Protein AF-A0A954GBC1-F1 (afdb_monomer)

pLDDT: mean 80.34, std 13.41, range [37.34, 96.56]

Foldseek 3Di:
DQVVLVVQLPDPDDPCVVVSVPPPQVVVCVVPVVVRVVPRVVSVVVVVVSVVCVVVVNDCCNVPPDPPPDPLNVLQVVLVVCVVVVVLVVSLVSLVVSLVVLVVVCPPPPCPPSVVSNVVSVVVNVCSLPVVVCVVVVLVVLVVLLVVLVVCVVVVVPVVSLVSLVVLCVVQVPPPDPSSVVSNVVSVVVNVPRDD

Solvent-accessible surface area (backbone atoms only — not comparable to full-atom values): 10921 Å² total; per-residue (Å²): 90,63,69,60,22,50,56,50,67,70,47,79,92,53,78,60,46,55,54,21,40,70,73,20,43,49,57,42,40,75,72,40,42,90,78,34,42,86,71,42,48,66,54,51,51,53,44,49,53,49,48,54,33,47,77,69,68,70,40,69,66,73,79,63,71,63,74,87,62,52,71,67,59,51,46,53,53,50,21,50,52,27,45,78,70,67,39,52,67,60,17,45,54,44,30,51,55,49,38,53,57,47,57,77,61,53,88,58,90,78,51,72,70,54,54,55,52,34,54,49,34,51,50,54,42,50,49,67,72,62,33,65,66,63,49,49,56,52,48,50,53,52,52,52,51,52,52,51,26,54,49,28,48,76,71,68,36,52,74,59,19,45,51,47,35,52,51,49,33,72,77,30,67,87,44,85,49,69,69,43,44,52,50,36,53,49,35,53,56,51,57,72,66,53,82,134

Radius of gyration: 28.11 Å; Cα contacts (8 Å, |Δi|>4): 138; chains: 1; bounding box: 60×36×81 Å

Mean predicted aligned error: 17.42 Å

Structure (mmCIF, N/CA/C/O backbone):
data_AF-A0A954GBC1-F1
#
_entry.id   AF-A0A954GBC1-F1
#
loop_
_atom_site.group_PDB
_atom_site.id
_atom_site.type_symbol
_atom_site.label_atom_id
_atom_site.label_alt_id
_atom_site.label_comp_id
_atom_site.label_asym_id
_atom_site.label_entity_id
_atom_site.label_seq_id
_atom_site.pdbx_PDB_ins_code
_atom_site.Cartn_x
_atom_site.Cartn_y
_atom_site.Cartn_z
_atom_site.occupancy
_atom_site.B_iso_or_equiv
_atom_site.auth_seq_id
_atom_site.auth_comp_id
_atom_site.auth_asym_id
_atom_site.auth_atom_id
_atom_site.pdbx_PDB_model_num
ATOM 1 N N . MET A 1 1 ? 18.016 -9.381 -43.645 1.00 76.31 1 MET A N 1
ATOM 2 C CA . MET A 1 1 ? 16.919 -9.293 -42.659 1.00 76.31 1 MET A CA 1
ATOM 3 C C . MET A 1 1 ? 16.990 -10.415 -41.631 1.00 76.31 1 MET A C 1
ATOM 5 O O . MET A 1 1 ? 17.192 -10.090 -40.469 1.00 76.31 1 MET A O 1
ATOM 9 N N . PHE A 1 2 ? 16.943 -11.699 -42.017 1.00 84.94 2 PHE A N 1
ATOM 10 C CA . PHE A 1 2 ? 16.966 -12.811 -41.045 1.00 84.94 2 PHE A CA 1
ATOM 11 C C . PHE A 1 2 ? 18.196 -12.789 -40.130 1.00 84.94 2 PHE A C 1
ATOM 13 O O . PHE A 1 2 ? 18.065 -12.771 -38.910 1.00 84.94 2 PHE A O 1
ATOM 20 N N . GLU A 1 3 ? 19.392 -12.665 -40.713 1.00 87.38 3 GLU A N 1
ATOM 21 C CA . GLU A 1 3 ? 20.644 -12.631 -39.946 1.00 87.38 3 GLU A CA 1
ATOM 22 C C . GLU A 1 3 ? 20.715 -11.441 -38.975 1.00 87.38 3 GLU A C 1
ATOM 24 O O . GLU A 1 3 ? 21.270 -11.561 -37.890 1.00 87.38 3 GLU A O 1
ATOM 29 N N . GLN A 1 4 ? 20.093 -10.306 -39.313 1.00 83.31 4 GLN A N 1
ATOM 30 C CA . GLN A 1 4 ? 20.047 -9.129 -38.436 1.00 83.31 4 GLN A CA 1
ATOM 31 C C . GLN A 1 4 ? 19.145 -9.377 -37.223 1.00 83.31 4 GLN A C 1
ATOM 33 O O . GLN A 1 4 ? 19.550 -9.092 -36.098 1.00 83.31 4 GLN A O 1
ATOM 38 N N . GLY A 1 5 ? 17.965 -9.973 -37.433 1.00 85.12 5 GLY A N 1
ATOM 39 C CA . GLY A 1 5 ? 17.106 -10.422 -36.336 1.00 85.12 5 GLY A CA 1
ATOM 40 C C . GLY A 1 5 ? 17.807 -11.468 -35.466 1.00 85.12 5 GLY A C 1
ATOM 41 O O . GLY A 1 5 ? 17.812 -11.356 -34.241 1.00 85.12 5 GLY A O 1
ATOM 42 N N . ARG A 1 6 ? 18.494 -12.434 -36.089 1.00 90.19 6 ARG A N 1
ATOM 43 C CA . ARG A 1 6 ? 19.251 -13.479 -35.387 1.00 90.19 6 ARG A CA 1
ATOM 44 C C . ARG A 1 6 ? 20.392 -12.913 -34.541 1.00 90.19 6 ARG A C 1
ATOM 46 O O . ARG A 1 6 ? 20.545 -13.325 -33.396 1.00 90.19 6 ARG A O 1
ATOM 53 N N . LEU A 1 7 ? 21.160 -11.956 -35.065 1.00 89.31 7 LEU A N 1
ATOM 54 C CA . LEU A 1 7 ? 22.255 -11.297 -34.344 1.00 89.31 7 LEU A CA 1
ATOM 55 C C . LEU A 1 7 ? 21.760 -10.559 -33.094 1.00 89.31 7 LEU A C 1
ATOM 57 O O . LEU A 1 7 ? 22.405 -10.625 -32.050 1.00 89.31 7 LEU A O 1
ATOM 61 N N . ILE A 1 8 ? 20.600 -9.902 -33.163 1.00 85.25 8 ILE A N 1
ATOM 62 C CA . ILE A 1 8 ? 19.989 -9.265 -31.987 1.00 85.25 8 ILE A CA 1
ATOM 63 C C . ILE A 1 8 ? 19.557 -10.329 -30.962 1.00 85.25 8 ILE A C 1
ATOM 65 O O . ILE A 1 8 ? 19.802 -10.174 -29.767 1.00 85.25 8 ILE A O 1
ATOM 69 N N . MET A 1 9 ? 18.995 -11.448 -31.426 1.00 88.81 9 MET A N 1
ATOM 70 C CA . MET A 1 9 ? 18.552 -12.568 -30.579 1.00 88.81 9 MET A CA 1
ATOM 71 C C . MET A 1 9 ? 19.693 -13.395 -29.953 1.00 88.81 9 MET A C 1
ATOM 73 O O . MET A 1 9 ? 19.455 -14.188 -29.034 1.00 88.81 9 MET A O 1
ATOM 77 N N . GLN A 1 10 ? 20.928 -13.231 -30.437 1.00 88.81 10 GLN A N 1
ATOM 78 C CA . GLN A 1 10 ? 22.137 -13.794 -29.823 1.00 88.81 10 GLN A CA 1
ATOM 79 C C . GLN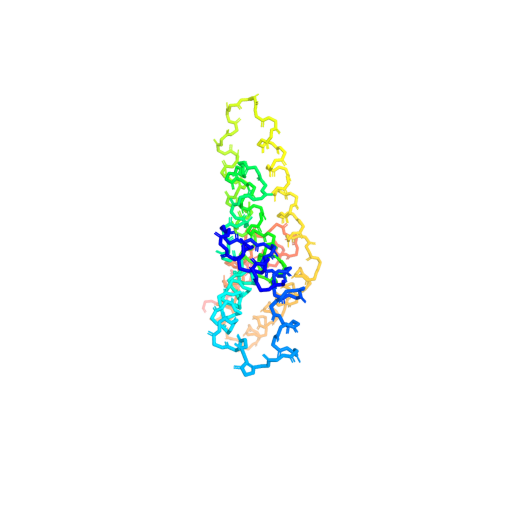 A 1 10 ? 22.638 -12.957 -28.640 1.00 88.81 10 GLN A C 1
ATOM 81 O O . GLN A 1 10 ? 23.382 -13.465 -27.801 1.00 88.81 10 GLN A O 1
ATOM 86 N N . GLN A 1 11 ? 22.227 -11.690 -28.542 1.00 81.44 11 GLN A N 1
ATOM 87 C CA . GLN A 1 11 ? 22.558 -10.851 -27.396 1.00 81.44 11 GLN A CA 1
ATOM 88 C C . GLN A 1 11 ? 21.786 -11.305 -26.146 1.00 81.44 11 GLN A C 1
ATOM 90 O O . GLN A 1 11 ? 20.708 -11.898 -26.264 1.00 81.44 11 GLN A O 1
ATOM 95 N N . PRO A 1 12 ? 22.283 -10.984 -24.936 1.00 78.50 12 PRO A N 1
ATOM 96 C CA . PRO A 1 12 ? 21.514 -11.164 -23.708 1.00 78.50 12 PRO A CA 1
ATOM 97 C C . PRO A 1 12 ? 20.140 -10.485 -23.789 1.00 78.50 12 PRO A C 1
ATOM 99 O O . PRO A 1 12 ? 20.016 -9.433 -24.420 1.00 78.50 12 PRO A O 1
ATOM 102 N N . GLU A 1 13 ? 19.142 -11.062 -23.111 1.00 79.56 13 GLU A N 1
ATOM 103 C CA . GLU A 1 13 ? 17.751 -10.581 -23.077 1.00 79.56 13 GLU A CA 1
ATOM 104 C C . GLU A 1 13 ? 17.656 -9.060 -22.903 1.00 79.56 13 GLU A C 1
ATOM 106 O O . GLU A 1 13 ? 18.135 -8.486 -21.915 1.00 79.56 13 GLU A O 1
ATOM 111 N N . ASN A 1 14 ? 17.043 -8.390 -23.883 1.00 76.50 14 ASN A N 1
ATOM 112 C CA . ASN A 1 14 ? 16.938 -6.942 -23.887 1.00 76.50 14 ASN A CA 1
ATOM 113 C C . ASN A 1 14 ? 15.776 -6.397 -24.749 1.00 76.50 14 ASN A C 1
ATOM 115 O O . ASN A 1 14 ? 15.311 -7.085 -25.647 1.00 76.50 14 ASN A O 1
ATOM 119 N N . PRO A 1 15 ? 15.317 -5.147 -24.517 1.00 80.50 15 PRO A N 1
ATOM 120 C CA . PRO A 1 15 ? 14.342 -4.448 -25.356 1.00 80.50 15 PRO A CA 1
ATOM 121 C C . PRO A 1 15 ? 14.589 -4.441 -26.872 1.00 80.50 15 PRO A C 1
ATOM 123 O O . PRO A 1 15 ? 13.615 -4.341 -27.609 1.00 80.50 15 PRO A O 1
ATOM 126 N N . GLU A 1 16 ? 15.827 -4.575 -27.365 1.00 82.44 16 GLU A N 1
ATOM 127 C CA . GLU A 1 16 ? 16.073 -4.657 -28.817 1.00 82.44 16 GLU A CA 1
ATOM 128 C C . G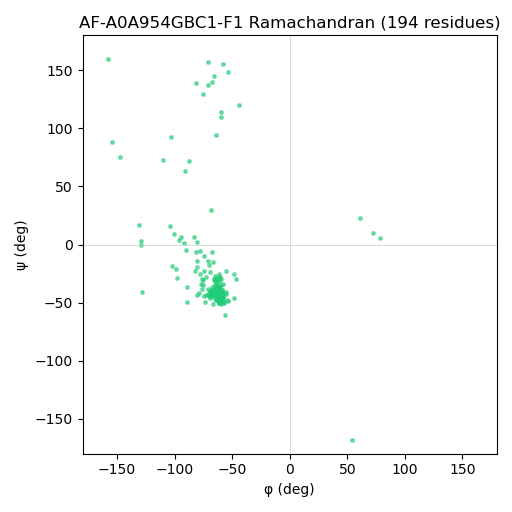LU A 1 16 ? 15.507 -5.940 -29.425 1.00 82.44 16 GLU A C 1
ATOM 130 O O . GLU A 1 16 ? 15.315 -6.014 -30.635 1.00 82.44 16 GLU A O 1
ATOM 135 N N . TRP A 1 17 ? 15.157 -6.938 -28.612 1.00 88.50 17 TRP A N 1
ATOM 136 C CA . TRP A 1 17 ? 14.411 -8.106 -29.071 1.00 88.50 17 TRP A CA 1
ATOM 137 C C . TRP A 1 17 ? 13.043 -7.725 -29.662 1.00 88.50 17 TRP A C 1
ATOM 139 O O . TRP A 1 17 ? 12.589 -8.373 -30.602 1.00 88.50 17 TRP A O 1
ATOM 149 N N . TYR A 1 18 ? 12.416 -6.630 -29.209 1.00 86.38 18 TYR A N 1
ATOM 150 C CA . TYR A 1 18 ? 11.210 -6.094 -29.854 1.00 86.38 18 TYR A CA 1
ATOM 151 C C . TYR A 1 18 ? 11.531 -5.500 -31.231 1.00 86.38 18 TYR A C 1
ATOM 153 O O . TYR A 1 18 ? 10.823 -5.759 -32.200 1.00 86.38 18 TYR A O 1
ATOM 161 N N . THR A 1 19 ? 12.665 -4.802 -31.356 1.00 85.06 19 THR A N 1
ATOM 162 C CA . THR A 1 19 ? 13.182 -4.331 -32.649 1.00 85.06 19 THR A CA 1
ATOM 163 C C . THR A 1 19 ? 13.452 -5.505 -33.600 1.00 85.06 19 THR A C 1
ATOM 165 O O . THR A 1 19 ? 13.119 -5.422 -34.782 1.00 85.06 19 THR A O 1
ATOM 168 N N . ALA A 1 20 ? 14.012 -6.613 -33.094 1.00 90.44 20 ALA A N 1
ATOM 169 C CA . ALA A 1 20 ? 14.219 -7.848 -33.853 1.00 90.44 20 ALA A CA 1
ATOM 170 C C . ALA A 1 20 ? 12.897 -8.399 -34.404 1.00 90.44 20 ALA A C 1
ATOM 172 O O . ALA A 1 20 ? 12.800 -8.668 -35.603 1.00 90.44 20 ALA A O 1
ATOM 173 N N . ARG A 1 21 ? 11.874 -8.502 -33.544 1.00 90.44 21 ARG A N 1
ATOM 174 C CA . ARG A 1 21 ? 10.522 -8.936 -33.915 1.00 90.44 21 ARG A CA 1
ATOM 175 C C . ARG A 1 21 ? 9.936 -8.063 -35.020 1.00 90.44 21 ARG A C 1
ATOM 177 O O . ARG A 1 21 ? 9.647 -8.565 -36.101 1.00 90.44 21 ARG A O 1
ATOM 184 N N . ASP A 1 22 ? 9.802 -6.770 -34.748 1.00 89.38 22 ASP A N 1
ATOM 185 C CA . ASP A 1 22 ? 8.958 -5.875 -35.543 1.00 89.38 22 ASP A CA 1
ATOM 186 C C . ASP A 1 22 ? 9.615 -5.478 -36.871 1.00 89.38 22 ASP A C 1
ATOM 188 O O . ASP A 1 22 ? 8.930 -5.312 -37.876 1.00 89.38 22 ASP A O 1
ATOM 192 N N . LYS A 1 23 ? 10.949 -5.339 -36.902 1.00 89.44 23 LYS A N 1
ATOM 193 C CA . LYS A 1 23 ? 11.664 -4.858 -38.098 1.00 89.44 23 LYS A CA 1
ATOM 194 C C . LYS A 1 23 ? 12.282 -5.953 -38.955 1.00 89.44 23 LYS A C 1
ATOM 196 O O . LYS A 1 23 ? 12.593 -5.688 -40.113 1.00 89.44 23 LYS A O 1
ATOM 201 N N . PHE A 1 24 ? 12.521 -7.141 -38.401 1.00 92.00 24 PHE A N 1
ATOM 202 C CA . PHE A 1 24 ? 13.303 -8.165 -39.095 1.00 92.00 24 PHE A CA 1
ATOM 203 C C . PHE A 1 24 ? 12.616 -9.523 -39.160 1.00 92.00 24 PHE A C 1
ATOM 205 O O . PHE A 1 24 ? 12.706 -10.155 -40.202 1.00 92.00 24 PHE A O 1
ATOM 212 N N . LEU A 1 25 ? 11.959 -9.981 -38.092 1.00 90.94 25 LEU A N 1
ATOM 213 C CA . LEU A 1 25 ? 11.404 -11.336 -38.023 1.00 90.94 25 LEU A CA 1
ATOM 214 C C . LEU A 1 25 ? 9.968 -11.421 -38.561 1.00 90.94 25 LEU A C 1
ATOM 216 O O . LEU A 1 25 ? 9.705 -12.257 -39.420 1.00 90.94 25 LEU A O 1
ATOM 220 N N . LEU A 1 26 ? 9.062 -10.540 -38.121 1.00 91.19 26 LEU A N 1
ATOM 221 C CA . LEU A 1 26 ? 7.684 -10.504 -38.629 1.00 91.19 26 LEU A CA 1
ATOM 222 C C . LEU A 1 26 ? 7.619 -10.207 -40.137 1.00 91.19 26 LEU A C 1
ATOM 224 O O . LEU A 1 26 ? 6.961 -10.967 -40.841 1.00 91.19 26 LEU A O 1
ATOM 228 N N . PRO A 1 27 ? 8.380 -9.234 -40.687 1.00 91.94 27 PRO A N 1
ATOM 229 C CA . PRO A 1 27 ? 8.358 -8.986 -42.129 1.00 91.94 27 PRO A CA 1
ATOM 230 C C . PRO A 1 27 ? 8.825 -10.173 -42.985 1.00 91.94 27 PRO A C 1
ATOM 232 O O . PRO A 1 27 ? 8.434 -10.279 -44.142 1.00 91.94 27 PRO A O 1
ATOM 235 N N . LEU A 1 28 ? 9.665 -11.067 -42.444 1.00 89.75 28 LEU A N 1
ATOM 236 C CA . LEU A 1 28 ? 10.091 -12.274 -43.160 1.00 89.75 28 LEU A CA 1
ATOM 237 C C . LEU A 1 28 ? 8.971 -13.304 -43.240 1.00 89.75 28 LEU A C 1
ATOM 239 O O . LEU A 1 28 ? 8.747 -13.852 -44.318 1.00 89.75 28 LEU A O 1
ATOM 243 N N . LEU A 1 29 ? 8.255 -13.517 -42.131 1.00 88.81 29 LEU A N 1
ATOM 244 C CA . LEU A 1 29 ? 7.061 -14.360 -42.111 1.00 88.81 29 LEU A CA 1
ATOM 245 C C . LEU A 1 29 ? 5.981 -13.814 -43.038 1.00 88.81 29 LEU A C 1
ATOM 247 O O . LEU A 1 29 ? 5.396 -14.586 -43.783 1.00 88.81 29 LEU A O 1
ATOM 251 N N . ASP A 1 30 ? 5.768 -12.498 -43.048 1.00 90.38 30 ASP A N 1
ATOM 252 C CA . ASP A 1 30 ? 4.785 -11.874 -43.937 1.00 90.38 30 ASP A CA 1
ATOM 253 C C . ASP A 1 30 ? 5.175 -12.012 -45.420 1.00 90.38 30 ASP A C 1
ATOM 255 O O . ASP A 1 30 ? 4.305 -12.084 -46.286 1.00 90.38 30 ASP A O 1
ATOM 259 N N . SER A 1 31 ? 6.479 -12.054 -45.724 1.00 89.88 31 SER A N 1
ATOM 260 C CA . SER A 1 31 ? 6.983 -12.160 -47.099 1.00 89.88 31 SER A CA 1
ATOM 261 C C . SER A 1 31 ? 6.970 -13.581 -47.667 1.00 89.88 31 SER A C 1
ATOM 263 O O . SER A 1 31 ? 6.590 -13.765 -48.822 1.00 89.88 31 SER A O 1
ATOM 265 N N . ASP A 1 32 ? 7.390 -14.576 -46.883 1.00 89.19 32 ASP A N 1
ATOM 266 C CA . ASP A 1 32 ? 7.410 -15.984 -47.289 1.00 89.19 32 ASP A CA 1
ATOM 267 C C . ASP A 1 32 ? 7.327 -16.897 -46.050 1.00 89.19 32 ASP A C 1
ATOM 269 O O . ASP A 1 32 ? 8.351 -17.306 -45.485 1.00 89.19 32 ASP A O 1
ATOM 273 N N . PRO A 1 33 ? 6.105 -17.232 -45.605 1.00 88.38 33 PRO A N 1
ATOM 274 C CA . PRO A 1 33 ? 5.911 -18.086 -44.442 1.00 88.38 33 PRO A CA 1
ATOM 275 C C . PRO A 1 33 ? 6.537 -19.475 -44.619 1.00 88.38 33 PRO A C 1
ATOM 277 O O . PRO A 1 33 ? 7.176 -19.977 -43.700 1.00 88.38 33 PRO A O 1
ATOM 280 N N . GLN A 1 34 ? 6.416 -20.090 -45.803 1.00 89.62 34 GLN A N 1
ATOM 281 C CA . GLN A 1 34 ? 6.887 -21.465 -46.027 1.00 89.62 34 GLN A CA 1
ATOM 282 C C . GLN A 1 34 ? 8.403 -21.589 -45.882 1.00 89.62 34 GLN A C 1
ATOM 284 O O . GLN A 1 34 ? 8.896 -22.620 -45.418 1.00 89.62 34 GLN A O 1
ATOM 289 N N . GLN A 1 35 ? 9.138 -20.547 -46.267 1.00 90.06 35 GLN A N 1
ATOM 290 C CA . GLN A 1 35 ? 10.586 -20.524 -46.135 1.00 90.06 35 GLN A CA 1
ATOM 291 C C . GLN A 1 35 ? 11.044 -20.215 -44.703 1.00 90.06 35 GLN A C 1
ATOM 293 O O . GLN A 1 35 ? 12.004 -20.825 -44.229 1.00 90.06 35 GLN A O 1
ATOM 298 N N . TRP A 1 36 ? 10.399 -19.263 -44.021 1.00 90.50 36 TRP A N 1
ATOM 299 C CA . TRP A 1 36 ? 10.942 -18.674 -42.790 1.00 90.50 36 TRP A CA 1
ATOM 300 C C . TRP A 1 36 ? 10.316 -19.191 -41.498 1.00 90.50 36 TRP A C 1
ATOM 302 O O . TRP A 1 36 ? 10.936 -19.054 -40.443 1.00 90.50 36 TRP A O 1
ATOM 312 N N . GLU A 1 37 ? 9.135 -19.810 -41.548 1.00 89.62 37 GLU A N 1
ATOM 313 C CA . GLU A 1 37 ? 8.397 -20.253 -40.359 1.00 89.62 37 GLU A CA 1
ATOM 314 C C . GLU A 1 37 ? 9.246 -21.141 -39.448 1.00 89.62 37 GLU A C 1
ATOM 316 O O . GLU A 1 37 ? 9.399 -20.844 -38.265 1.00 89.62 37 GLU A O 1
ATOM 321 N N . LYS A 1 38 ? 9.915 -22.155 -40.001 1.00 92.81 38 LYS A N 1
ATOM 322 C CA . LYS A 1 38 ? 10.724 -23.094 -39.209 1.00 92.81 38 LYS A CA 1
ATOM 323 C C . LYS A 1 38 ? 11.838 -22.417 -38.396 1.00 92.81 38 LYS A C 1
ATOM 325 O O . LYS A 1 38 ? 12.148 -22.872 -37.296 1.00 92.81 38 LYS A O 1
ATOM 330 N N . ASP A 1 39 ? 12.423 -21.346 -38.926 1.00 90.12 39 ASP A N 1
ATOM 331 C CA . ASP A 1 39 ? 13.580 -20.677 -38.327 1.00 90.12 39 ASP A CA 1
ATOM 332 C C . ASP A 1 39 ? 13.192 -19.446 -37.490 1.00 90.12 39 ASP A C 1
ATOM 334 O O . ASP A 1 39 ? 13.878 -19.100 -36.525 1.00 90.12 39 ASP A O 1
ATOM 338 N N . VAL A 1 40 ? 12.088 -18.778 -37.836 1.00 92.00 40 VAL A N 1
ATOM 339 C CA . VAL A 1 40 ? 11.622 -17.555 -37.171 1.00 92.00 40 VAL A CA 1
ATOM 340 C C . VAL A 1 40 ? 10.694 -17.860 -35.994 1.00 92.00 40 VAL A C 1
ATOM 342 O O . VAL A 1 40 ? 10.801 -17.186 -34.965 1.00 92.00 40 VAL A O 1
ATOM 345 N N . GLN A 1 41 ? 9.841 -18.887 -36.087 1.00 90.19 41 GLN A N 1
ATOM 346 C CA . GLN A 1 41 ? 8.870 -19.225 -35.036 1.00 90.19 41 GLN A CA 1
ATOM 347 C C . GLN A 1 41 ? 9.525 -19.417 -33.654 1.00 90.19 41 GLN A C 1
ATOM 349 O O . GLN A 1 41 ? 9.082 -18.772 -32.700 1.00 90.19 41 GLN A O 1
ATOM 354 N N . PRO A 1 42 ? 10.633 -20.181 -33.513 1.00 92.81 42 PRO A N 1
ATOM 355 C CA . PRO A 1 42 ? 11.264 -20.380 -32.206 1.00 92.81 42 PRO A CA 1
ATOM 356 C C . PRO A 1 42 ? 11.842 -19.084 -31.617 1.00 92.81 42 PRO A C 1
ATOM 358 O O . PRO A 1 42 ? 11.898 -18.903 -30.399 1.00 92.81 42 PRO A O 1
ATOM 361 N N . LEU A 1 43 ? 12.282 -18.156 -32.475 1.00 91.00 43 LEU A N 1
ATOM 362 C CA . LEU A 1 43 ? 12.776 -16.849 -32.042 1.00 91.00 43 LEU A CA 1
ATOM 363 C C . LEU A 1 43 ? 11.625 -15.978 -31.535 1.00 91.00 43 LEU A C 1
ATOM 365 O O . LEU A 1 43 ? 11.765 -15.349 -30.488 1.00 91.00 43 LEU A O 1
ATOM 369 N N . LEU A 1 44 ? 10.484 -15.980 -32.227 1.00 90.62 44 LEU A N 1
ATOM 370 C CA . LEU A 1 44 ? 9.288 -15.250 -31.805 1.00 90.62 44 LEU A CA 1
ATOM 371 C C . LEU A 1 44 ? 8.710 -15.784 -30.495 1.00 90.62 44 LEU A C 1
ATOM 373 O O . LEU A 1 44 ? 8.354 -14.993 -29.624 1.00 90.62 44 LEU A O 1
ATOM 377 N N . GLU A 1 45 ? 8.685 -17.102 -30.306 1.00 90.88 45 GLU A N 1
ATOM 378 C CA . GLU A 1 45 ? 8.278 -17.718 -29.039 1.00 90.88 45 GLU A CA 1
ATOM 379 C C . GLU A 1 45 ? 9.172 -17.263 -27.882 1.00 90.88 45 GLU A C 1
ATOM 381 O O . GLU A 1 45 ? 8.687 -16.886 -26.812 1.00 90.88 45 GLU A O 1
ATOM 386 N N . ARG A 1 46 ? 10.488 -17.209 -28.108 1.00 88.81 46 ARG A N 1
ATOM 387 C CA . ARG A 1 46 ? 11.453 -16.728 -27.115 1.00 88.81 46 ARG A CA 1
ATOM 388 C C . ARG A 1 46 ? 11.252 -15.2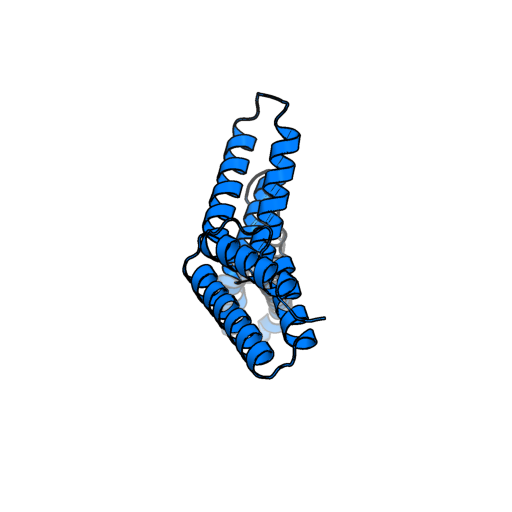41 -26.786 1.00 88.81 46 ARG A C 1
ATOM 390 O O . ARG A 1 46 ? 11.369 -14.860 -25.620 1.00 88.81 46 ARG A O 1
ATOM 397 N N . ILE A 1 47 ? 10.896 -14.416 -27.774 1.00 87.06 47 ILE A N 1
ATOM 398 C CA . ILE A 1 47 ? 10.525 -13.003 -27.571 1.00 87.06 47 ILE A CA 1
ATOM 399 C C . ILE A 1 47 ? 9.214 -12.893 -26.785 1.00 87.06 47 ILE A C 1
ATOM 401 O O . ILE A 1 47 ? 9.133 -12.080 -25.870 1.00 87.06 47 ILE A O 1
ATOM 405 N N . ASN A 1 48 ? 8.219 -13.734 -27.072 1.00 85.38 48 ASN A N 1
ATOM 406 C CA . ASN A 1 48 ? 6.941 -13.752 -26.358 1.00 85.38 48 ASN A CA 1
ATOM 407 C C . ASN A 1 48 ? 7.119 -14.118 -24.873 1.00 85.38 48 ASN A C 1
ATOM 409 O O . ASN A 1 48 ? 6.577 -13.455 -23.991 1.00 85.38 48 ASN A O 1
ATOM 413 N N . VAL A 1 49 ? 7.953 -15.118 -24.564 1.00 85.12 49 VAL A N 1
ATOM 414 C CA . VAL A 1 49 ? 8.301 -15.460 -23.171 1.00 85.12 49 VAL A CA 1
ATOM 415 C C . VAL A 1 49 ? 8.981 -14.284 -22.466 1.00 85.12 49 VAL A C 1
ATOM 417 O O . VAL A 1 49 ? 8.658 -13.980 -21.314 1.00 85.12 49 VAL A O 1
ATOM 420 N N . TYR A 1 50 ? 9.904 -13.603 -23.148 1.00 82.69 50 TYR A N 1
ATOM 421 C CA . TYR A 1 50 ? 10.544 -12.398 -22.626 1.00 82.69 50 TYR A CA 1
ATOM 422 C C . TYR A 1 50 ? 9.532 -11.263 -22.393 1.00 82.69 50 TYR A C 1
ATOM 424 O O . TYR A 1 50 ? 9.571 -10.619 -21.347 1.00 82.69 50 TYR A O 1
ATOM 432 N N . GLU A 1 51 ? 8.580 -11.064 -23.304 1.00 78.19 51 GLU A N 1
ATOM 433 C CA . GLU A 1 51 ? 7.524 -10.056 -23.192 1.00 78.19 51 GLU A CA 1
ATOM 434 C C . GLU A 1 51 ? 6.603 -10.317 -21.994 1.00 78.19 51 GLU A C 1
ATOM 436 O O . GLU A 1 51 ? 6.353 -9.410 -21.201 1.00 78.19 51 GLU A O 1
ATOM 441 N N . ILE A 1 52 ? 6.170 -11.566 -21.797 1.00 76.12 52 ILE A N 1
ATOM 442 C CA . ILE A 1 52 ? 5.364 -11.977 -20.638 1.00 76.12 52 ILE A CA 1
ATOM 443 C C . ILE A 1 52 ? 6.131 -11.718 -19.338 1.00 76.12 52 ILE A C 1
ATOM 445 O O . ILE A 1 52 ? 5.602 -11.099 -18.413 1.00 76.12 52 ILE A O 1
ATOM 449 N N . ARG A 1 53 ? 7.403 -12.132 -19.268 1.00 71.69 53 ARG A N 1
ATOM 450 C CA . ARG A 1 53 ? 8.259 -11.879 -18.098 1.00 71.69 53 ARG A CA 1
ATOM 451 C C . ARG A 1 53 ? 8.483 -10.388 -17.867 1.00 71.69 53 ARG A C 1
ATOM 453 O O . ARG A 1 53 ? 8.559 -9.965 -16.719 1.00 71.69 53 ARG A O 1
ATOM 460 N N . SER A 1 54 ? 8.596 -9.596 -18.930 1.00 65.62 54 SER A N 1
ATOM 461 C CA . SER A 1 54 ? 8.798 -8.149 -18.855 1.00 65.62 54 SER A CA 1
ATOM 462 C C . SER A 1 54 ? 7.551 -7.444 -18.321 1.00 65.62 54 SER A C 1
ATOM 464 O O . SER A 1 54 ? 7.663 -6.650 -17.387 1.00 65.62 54 SER A O 1
ATOM 466 N N . ARG A 1 55 ? 6.363 -7.806 -18.828 1.00 65.31 55 ARG A N 1
ATOM 467 C CA . ARG A 1 55 ? 5.061 -7.320 -18.339 1.00 65.31 55 ARG A CA 1
ATOM 468 C C . ARG A 1 55 ? 4.808 -7.711 -16.882 1.00 65.31 55 ARG A C 1
ATOM 470 O O . ARG A 1 55 ? 4.275 -6.912 -16.127 1.00 65.31 55 ARG A O 1
ATOM 477 N N . ALA A 1 56 ? 5.263 -8.894 -16.474 1.00 62.16 56 ALA A N 1
ATOM 478 C CA . ALA A 1 56 ? 5.208 -9.360 -15.090 1.00 62.16 56 ALA A CA 1
ATOM 479 C C . ALA A 1 56 ? 6.366 -8.847 -14.202 1.00 62.16 56 ALA A C 1
ATOM 481 O O . ALA A 1 56 ? 6.527 -9.302 -13.074 1.00 62.16 56 ALA A O 1
ATOM 482 N N . GLY A 1 57 ? 7.224 -7.946 -14.701 1.00 58.34 57 GLY A N 1
ATOM 483 C CA . GLY A 1 57 ? 8.309 -7.337 -13.920 1.00 58.34 57 GLY A CA 1
ATOM 484 C C . GLY A 1 57 ? 9.503 -8.252 -13.593 1.00 58.34 57 GLY A C 1
ATOM 485 O O . GLY A 1 57 ? 10.383 -7.855 -12.833 1.00 58.34 57 GLY A O 1
ATOM 486 N N . MET A 1 58 ? 9.586 -9.449 -14.180 1.00 55.00 58 MET A N 1
ATOM 487 C CA . MET A 1 58 ? 10.560 -10.498 -13.842 1.00 55.00 58 MET A CA 1
ATOM 488 C C . MET A 1 58 ? 11.886 -10.445 -14.629 1.00 55.00 58 MET A C 1
ATOM 490 O O . MET A 1 58 ? 12.792 -11.234 -14.363 1.00 55.00 58 MET A O 1
ATOM 494 N N . THR A 1 59 ? 12.049 -9.543 -15.603 1.00 57.97 59 THR A N 1
ATOM 495 C CA . THR A 1 59 ? 13.265 -9.491 -16.444 1.00 57.97 59 THR A CA 1
ATOM 496 C C . THR A 1 59 ? 14.441 -8.764 -15.780 1.00 57.97 59 THR A C 1
ATOM 498 O O . THR A 1 59 ? 14.284 -7.678 -15.214 1.00 57.97 59 THR A O 1
ATOM 501 N N . ALA A 1 60 ? 15.653 -9.310 -1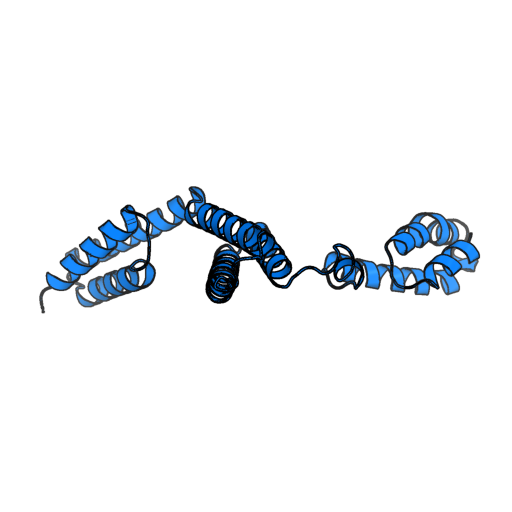5.947 1.00 50.56 60 ALA A N 1
ATOM 502 C CA . ALA A 1 60 ? 16.904 -8.830 -15.345 1.00 50.56 60 ALA A CA 1
ATOM 503 C C . ALA A 1 60 ? 17.243 -7.352 -15.640 1.00 50.56 60 ALA A C 1
ATOM 505 O O . ALA A 1 60 ? 17.921 -6.705 -14.842 1.00 50.56 60 ALA A O 1
ATOM 506 N N . ARG A 1 61 ? 16.717 -6.761 -16.725 1.00 45.78 61 ARG A N 1
ATOM 507 C CA . ARG A 1 61 ? 16.916 -5.333 -17.037 1.00 45.78 61 ARG A CA 1
ATOM 508 C C . ARG A 1 61 ? 16.190 -4.368 -16.089 1.00 45.78 61 ARG A C 1
ATOM 510 O O . ARG A 1 61 ? 16.628 -3.225 -16.010 1.00 45.78 61 ARG A O 1
ATOM 517 N N . ARG A 1 62 ? 15.181 -4.797 -15.312 1.00 47.19 62 ARG A N 1
ATOM 518 C CA . ARG A 1 62 ? 14.666 -3.996 -14.175 1.00 47.19 62 ARG A CA 1
ATOM 519 C C . ARG A 1 62 ? 15.504 -4.156 -12.903 1.00 47.19 62 ARG A C 1
ATOM 521 O O . ARG A 1 62 ? 15.554 -3.225 -12.115 1.00 47.19 62 ARG A O 1
ATOM 528 N N . ARG A 1 63 ? 16.259 -5.252 -12.751 1.00 45.12 63 ARG A N 1
ATOM 529 C CA . ARG A 1 63 ? 17.244 -5.395 -11.658 1.00 45.12 63 ARG A CA 1
ATOM 530 C C . ARG A 1 63 ? 18.516 -4.555 -11.867 1.00 45.12 63 ARG A C 1
ATOM 532 O O . ARG A 1 63 ? 19.307 -4.448 -10.942 1.00 45.12 63 ARG A O 1
ATOM 539 N N . SER A 1 64 ? 18.716 -3.965 -13.054 1.00 42.94 64 SER A N 1
ATOM 540 C CA . SER A 1 64 ?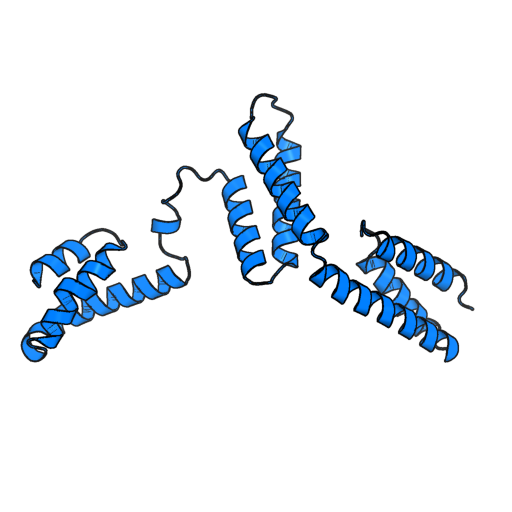 19.983 -3.322 -13.455 1.00 42.94 64 SER A CA 1
ATOM 541 C C . SER A 1 64 ? 19.865 -1.884 -14.004 1.00 42.94 64 SER A C 1
ATOM 543 O O . SER A 1 64 ? 20.881 -1.332 -14.421 1.00 42.94 64 SER A O 1
ATOM 545 N N . ARG A 1 65 ? 18.679 -1.250 -14.052 1.00 41.69 65 ARG A N 1
ATOM 546 C CA . ARG A 1 65 ? 18.499 0.068 -14.718 1.00 41.69 65 ARG A CA 1
ATOM 547 C C . ARG A 1 65 ? 18.374 1.306 -13.821 1.00 41.69 65 ARG A C 1
ATOM 549 O O . ARG A 1 65 ? 18.048 2.360 -14.351 1.00 41.69 65 ARG A O 1
ATOM 556 N N . THR A 1 66 ? 18.743 1.250 -12.542 1.00 37.34 66 THR A N 1
ATOM 557 C CA . THR A 1 66 ? 18.997 2.477 -11.751 1.00 37.34 66 THR A CA 1
ATOM 558 C C . THR A 1 66 ? 20.091 2.249 -10.701 1.00 37.34 66 THR A C 1
ATOM 560 O O . THR A 1 66 ? 19.780 2.093 -9.528 1.00 37.34 66 THR A O 1
ATOM 563 N N . GLY A 1 67 ? 21.365 2.199 -11.111 1.00 40.34 67 GLY A N 1
ATOM 564 C CA . GLY A 1 67 ? 22.519 2.185 -10.192 1.00 40.34 67 GLY A CA 1
ATOM 565 C C . GLY A 1 67 ? 22.495 1.083 -9.114 1.00 40.34 67 GLY A C 1
ATOM 566 O O . GLY A 1 67 ? 21.687 0.153 -9.187 1.00 40.34 67 GLY A O 1
ATOM 567 N N . PRO A 1 68 ? 23.370 1.147 -8.094 1.00 40.78 68 PRO A N 1
ATOM 568 C CA . PRO A 1 68 ? 23.078 0.479 -6.838 1.00 40.78 68 PRO A CA 1
ATOM 569 C C . PRO A 1 68 ? 21.836 1.160 -6.250 1.00 40.78 68 PRO A C 1
ATOM 571 O O . PRO A 1 68 ? 21.949 2.196 -5.602 1.00 40.78 68 PRO A O 1
ATOM 574 N N . GLN A 1 69 ? 20.643 0.611 -6.506 1.00 53.53 69 GLN A N 1
ATOM 575 C CA . GLN A 1 69 ? 19.491 0.932 -5.670 1.00 53.53 69 GLN A CA 1
ATOM 576 C C . GLN A 1 69 ? 19.876 0.503 -4.263 1.00 53.53 69 GLN A C 1
ATOM 578 O O . GLN A 1 69 ? 20.030 -0.698 -4.011 1.00 53.53 69 GLN A O 1
ATOM 583 N N . ASN A 1 70 ? 20.096 1.480 -3.385 1.00 66.81 70 ASN A N 1
ATOM 584 C CA . ASN A 1 70 ? 20.215 1.182 -1.971 1.00 66.81 70 ASN A CA 1
ATOM 585 C C . ASN A 1 70 ? 18.924 0.476 -1.525 1.00 66.81 70 ASN A C 1
ATOM 587 O O . ASN A 1 70 ? 17.876 0.591 -2.167 1.00 66.81 70 ASN A O 1
ATOM 591 N N . GLU A 1 71 ? 19.022 -0.312 -0.460 1.00 70.50 71 GLU A N 1
ATOM 592 C CA . GLU A 1 71 ? 17.898 -1.089 0.063 1.00 70.50 71 GLU A CA 1
ATOM 593 C C . GLU A 1 71 ? 16.648 -0.206 0.210 1.00 70.50 71 GLU A C 1
ATOM 595 O O . GLU A 1 71 ? 15.595 -0.528 -0.329 1.00 70.50 71 GLU A O 1
ATOM 600 N N . ALA A 1 72 ? 16.814 0.988 0.781 1.00 78.12 72 ALA A N 1
ATOM 601 C CA . ALA A 1 72 ? 15.751 1.962 0.991 1.00 78.12 72 ALA A CA 1
ATOM 602 C C . ALA A 1 72 ? 14.980 2.348 -0.291 1.00 78.12 72 ALA A C 1
ATOM 604 O O . ALA A 1 72 ? 13.752 2.365 -0.297 1.00 78.12 72 ALA A O 1
ATOM 605 N N . GLN A 1 73 ? 15.667 2.563 -1.415 1.00 75.88 73 GLN A N 1
ATOM 606 C CA . GLN A 1 73 ? 15.025 2.873 -2.694 1.00 75.88 73 GLN A CA 1
ATOM 607 C C . GLN A 1 73 ? 14.188 1.700 -3.230 1.00 75.88 73 GLN A C 1
ATOM 609 O O . GLN A 1 73 ? 13.183 1.917 -3.910 1.00 75.88 73 GLN A O 1
ATOM 614 N N . ARG A 1 74 ? 14.562 0.452 -2.912 1.00 78.31 74 ARG A N 1
ATOM 615 C CA . ARG A 1 74 ? 13.750 -0.726 -3.263 1.00 78.31 74 ARG A CA 1
ATOM 616 C C . ARG A 1 74 ? 12.457 -0.773 -2.458 1.00 78.31 74 ARG A C 1
ATOM 618 O O . ARG A 1 74 ? 11.419 -1.085 -3.034 1.00 78.31 74 ARG A O 1
ATOM 625 N N . PHE A 1 75 ? 12.514 -0.437 -1.169 1.00 81.06 75 PHE A N 1
ATOM 626 C CA . PHE A 1 75 ? 11.328 -0.338 -0.316 1.00 81.06 75 PHE A CA 1
ATOM 627 C C . PHE A 1 75 ? 10.363 0.743 -0.825 1.00 81.06 75 PHE A C 1
ATOM 629 O O . PHE A 1 75 ? 9.177 0.458 -0.968 1.00 81.06 75 PHE A O 1
ATOM 636 N N . ILE A 1 76 ? 10.864 1.925 -1.210 1.00 84.38 76 ILE A N 1
ATOM 637 C CA . ILE A 1 76 ? 10.033 2.993 -1.803 1.00 84.38 76 ILE A CA 1
ATOM 638 C C . ILE A 1 76 ? 9.321 2.520 -3.075 1.00 84.38 76 ILE A C 1
ATOM 640 O O . ILE A 1 76 ? 8.113 2.693 -3.211 1.00 84.38 76 ILE A O 1
ATOM 644 N N . LEU A 1 77 ? 10.040 1.883 -4.005 1.00 80.44 77 LEU A N 1
ATOM 645 C CA . LEU A 1 77 ? 9.431 1.380 -5.242 1.00 80.44 77 LEU A CA 1
ATOM 646 C C . LEU A 1 77 ? 8.397 0.283 -4.989 1.00 80.44 77 LEU A C 1
ATOM 648 O O . LEU A 1 77 ? 7.401 0.198 -5.706 1.00 80.44 77 LEU A O 1
ATOM 652 N N . LEU A 1 78 ? 8.633 -0.565 -3.988 1.00 81.88 78 LEU A N 1
ATOM 653 C CA . LEU A 1 78 ? 7.687 -1.604 -3.611 1.00 81.88 78 LEU A CA 1
ATOM 654 C C . LEU A 1 78 ? 6.420 -1.001 -2.991 1.00 81.88 78 LEU A C 1
ATOM 656 O O . LEU A 1 78 ? 5.320 -1.400 -3.367 1.00 81.88 78 LEU A O 1
ATOM 660 N N . ALA A 1 79 ? 6.561 -0.015 -2.103 1.00 80.69 79 ALA A N 1
ATOM 661 C CA . ALA A 1 79 ? 5.428 0.714 -1.541 1.00 80.69 79 ALA A CA 1
ATOM 662 C C . ALA A 1 79 ? 4.614 1.424 -2.631 1.00 80.69 79 ALA A C 1
ATOM 664 O O . ALA A 1 79 ? 3.393 1.288 -2.670 1.00 80.69 79 ALA A O 1
ATOM 665 N N . GLN A 1 80 ? 5.291 2.097 -3.568 1.00 79.88 80 GLN A N 1
ATOM 666 C CA . GLN A 1 80 ? 4.660 2.746 -4.718 1.00 79.88 80 GLN A CA 1
ATOM 667 C C . GLN A 1 80 ? 3.871 1.749 -5.578 1.00 79.88 80 GLN A C 1
ATOM 669 O O . GLN A 1 80 ? 2.754 2.039 -5.992 1.00 79.88 80 GLN A O 1
ATOM 674 N N . HIS A 1 81 ? 4.414 0.551 -5.815 1.00 78.69 81 HIS A N 1
ATOM 675 C CA . HIS A 1 81 ? 3.707 -0.495 -6.553 1.00 78.69 81 HIS A CA 1
ATOM 676 C C . HIS A 1 81 ? 2.403 -0.917 -5.857 1.00 78.69 81 HIS A C 1
ATOM 678 O O . HIS A 1 81 ? 1.377 -1.058 -6.518 1.00 78.69 81 HIS A O 1
ATOM 684 N N . TYR A 1 82 ? 2.422 -1.121 -4.536 1.00 77.56 82 TYR A N 1
ATOM 685 C CA . TYR A 1 82 ? 1.204 -1.458 -3.793 1.00 77.56 82 TYR A CA 1
ATOM 686 C C . TYR A 1 82 ? 0.201 -0.302 -3.763 1.00 77.56 82 TYR A C 1
ATOM 688 O O . TYR A 1 82 ? -0.995 -0.542 -3.910 1.00 77.56 82 TYR A O 1
ATOM 696 N N . PHE A 1 83 ? 0.682 0.940 -3.669 1.00 74.50 83 PHE A N 1
ATOM 697 C CA . PHE A 1 83 ? -0.157 2.129 -3.789 1.00 74.50 83 PHE A CA 1
ATOM 698 C C . PHE A 1 83 ? -0.873 2.191 -5.145 1.00 74.50 83 PHE A C 1
ATOM 700 O O . PHE A 1 83 ? -2.095 2.301 -5.192 1.00 74.50 83 PHE A O 1
ATOM 707 N N . GLU A 1 84 ? -0.137 2.037 -6.249 1.00 72.06 84 GLU A N 1
ATOM 708 C CA . GLU A 1 84 ? -0.691 2.023 -7.612 1.00 72.06 84 GLU A CA 1
ATOM 709 C C . GLU A 1 84 ? -1.657 0.855 -7.850 1.00 72.06 84 GLU A C 1
ATOM 711 O O . GLU A 1 84 ? -2.605 0.976 -8.627 1.00 72.06 84 GLU A O 1
ATOM 716 N N . ALA A 1 85 ? -1.440 -0.270 -7.167 1.00 68.81 85 ALA A N 1
ATOM 717 C CA . ALA A 1 85 ? -2.335 -1.423 -7.187 1.00 68.81 85 ALA A CA 1
ATOM 718 C C . ALA A 1 85 ? -3.586 -1.252 -6.300 1.00 68.81 85 ALA A C 1
ATOM 720 O O . ALA A 1 85 ? -4.458 -2.121 -6.315 1.00 68.81 85 ALA A O 1
ATOM 721 N N . GLY A 1 86 ? -3.687 -0.162 -5.530 1.00 65.00 86 GLY A N 1
ATOM 722 C CA . GLY A 1 86 ? -4.782 0.099 -4.593 1.00 65.00 86 GLY A CA 1
ATOM 723 C C . GLY A 1 86 ? -4.685 -0.665 -3.267 1.00 65.00 86 GLY A C 1
ATOM 724 O O . GLY A 1 86 ? -5.591 -0.572 -2.440 1.00 65.00 86 GLY A O 1
ATOM 725 N N . ASP A 1 87 ? -3.594 -1.396 -3.025 1.00 74.19 87 ASP A N 1
ATOM 726 C CA . ASP A 1 87 ? -3.338 -2.088 -1.759 1.00 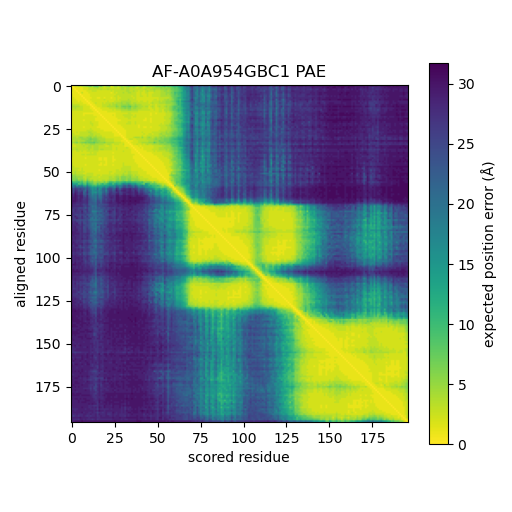74.19 87 ASP A CA 1
ATOM 727 C C . ASP A 1 87 ? -2.625 -1.150 -0.774 1.00 74.19 87 ASP A C 1
ATOM 729 O O . ASP A 1 87 ? -1.429 -1.243 -0.482 1.00 74.19 87 ASP A O 1
ATOM 733 N N . LEU A 1 88 ? -3.400 -0.190 -0.275 1.00 78.88 88 LEU A N 1
ATOM 734 C CA . LEU A 1 88 ? -2.905 0.881 0.591 1.00 78.88 88 LEU A CA 1
ATOM 735 C C . LEU A 1 88 ? -2.378 0.354 1.935 1.00 78.88 88 LEU A C 1
ATOM 737 O O . LEU A 1 88 ? -1.501 0.970 2.532 1.00 78.88 88 LEU A O 1
ATOM 741 N N . ALA A 1 89 ? -2.886 -0.790 2.406 1.00 74.38 89 ALA A N 1
ATOM 742 C CA . ALA A 1 89 ? -2.424 -1.410 3.644 1.00 74.38 89 ALA A CA 1
ATOM 743 C C . ALA A 1 89 ? -0.999 -1.958 3.496 1.00 74.38 89 ALA A C 1
ATOM 745 O O . ALA A 1 89 ? -0.161 -1.720 4.363 1.00 74.38 89 ALA A O 1
ATOM 746 N N . GLN A 1 90 ? -0.697 -2.641 2.386 1.00 71.94 90 GLN A N 1
ATOM 747 C CA . GLN A 1 90 ? 0.663 -3.118 2.128 1.00 71.94 90 GLN A CA 1
ATOM 748 C C . GLN A 1 90 ? 1.641 -1.964 1.896 1.00 71.94 90 GLN A C 1
ATOM 750 O O . GLN A 1 90 ? 2.758 -1.999 2.413 1.00 71.94 90 GLN A O 1
ATOM 755 N N . ALA A 1 91 ? 1.219 -0.917 1.180 1.00 80.56 91 ALA A N 1
ATOM 756 C CA . ALA A 1 91 ? 2.039 0.279 0.992 1.00 80.56 91 ALA A CA 1
ATOM 757 C C . ALA A 1 91 ? 2.421 0.930 2.337 1.00 80.56 91 ALA A C 1
ATOM 759 O O . ALA A 1 91 ? 3.589 1.246 2.563 1.00 80.56 91 ALA A O 1
ATOM 760 N N . GLU A 1 92 ? 1.457 1.059 3.252 1.00 84.06 92 GLU A N 1
ATOM 761 C CA . GLU A 1 92 ? 1.650 1.639 4.585 1.00 84.06 92 GLU A CA 1
ATOM 762 C C . GLU A 1 92 ? 2.592 0.802 5.467 1.00 84.06 92 GLU A C 1
ATOM 764 O O . GLU A 1 92 ? 3.508 1.350 6.087 1.00 84.06 92 GLU A O 1
ATOM 769 N N . VAL A 1 93 ? 2.435 -0.529 5.472 1.00 81.25 93 VAL A N 1
ATOM 770 C CA . VAL A 1 93 ? 3.321 -1.451 6.210 1.00 81.25 93 VAL A CA 1
ATOM 771 C C . VAL A 1 93 ? 4.774 -1.310 5.750 1.00 81.25 93 VAL A C 1
ATOM 773 O O . VAL A 1 93 ? 5.686 -1.222 6.573 1.00 81.25 93 VAL A O 1
ATOM 776 N N . ILE A 1 94 ? 4.999 -1.258 4.436 1.00 79.94 94 ILE A N 1
ATOM 777 C CA . ILE A 1 94 ? 6.342 -1.169 3.848 1.00 79.94 94 ILE A CA 1
ATOM 778 C C . ILE A 1 94 ? 6.995 0.181 4.156 1.00 79.94 94 ILE A C 1
ATOM 780 O O . ILE A 1 94 ? 8.184 0.217 4.474 1.00 79.94 94 ILE A O 1
ATOM 784 N N . LEU A 1 95 ? 6.238 1.279 4.082 1.00 86.69 95 LEU A N 1
ATOM 785 C CA . LEU A 1 95 ? 6.749 2.619 4.384 1.00 86.69 95 LEU A CA 1
ATOM 786 C C . LEU A 1 95 ? 7.065 2.793 5.870 1.00 86.69 95 LEU A C 1
ATOM 788 O O . LEU A 1 95 ? 8.103 3.363 6.193 1.00 86.69 95 LEU A O 1
ATOM 792 N N . THR A 1 96 ? 6.235 2.244 6.761 1.00 87.12 96 THR A N 1
ATOM 793 C CA . THR A 1 96 ? 6.487 2.262 8.213 1.00 87.12 96 THR A CA 1
ATOM 794 C C . THR A 1 96 ? 7.784 1.525 8.542 1.00 87.12 96 THR A C 1
ATOM 796 O O . THR A 1 96 ? 8.686 2.097 9.149 1.00 87.12 96 THR A O 1
ATOM 799 N N . ALA A 1 97 ? 7.935 0.297 8.033 1.00 84.00 97 ALA A N 1
ATOM 800 C CA . ALA A 1 97 ? 9.142 -0.500 8.241 1.00 84.00 97 ALA A CA 1
ATOM 801 C C . ALA A 1 97 ? 10.408 0.184 7.692 1.00 84.00 97 ALA A C 1
ATOM 803 O O . ALA A 1 97 ? 11.486 0.067 8.275 1.00 84.00 97 ALA A O 1
ATOM 804 N N . LEU A 1 98 ? 10.288 0.910 6.575 1.00 87.69 98 LEU A N 1
ATOM 805 C CA . LEU A 1 98 ? 11.398 1.673 6.012 1.00 87.69 98 LEU A CA 1
ATOM 806 C C . LEU A 1 98 ? 11.795 2.861 6.902 1.00 87.69 98 LEU A C 1
ATOM 808 O O . LEU A 1 98 ? 12.987 3.088 7.102 1.00 87.69 98 LEU A O 1
ATOM 812 N N . VAL A 1 99 ? 10.824 3.615 7.423 1.00 86.88 99 VAL A N 1
ATOM 813 C CA . VAL A 1 99 ? 11.085 4.739 8.336 1.00 86.88 99 VAL A CA 1
ATOM 814 C C . VAL A 1 99 ? 11.779 4.246 9.606 1.00 86.88 99 VAL A C 1
ATOM 816 O O . VAL A 1 99 ? 12.801 4.815 9.988 1.00 86.88 99 VAL A O 1
ATOM 819 N N . ASP A 1 100 ? 11.292 3.157 10.206 1.00 84.50 100 ASP A N 1
ATOM 820 C CA . ASP A 1 100 ? 11.893 2.558 11.403 1.00 84.50 100 ASP A CA 1
ATOM 821 C C . ASP A 1 100 ? 13.351 2.146 11.153 1.00 84.50 100 ASP A C 1
ATOM 823 O O . ASP A 1 100 ? 14.254 2.560 11.883 1.00 84.50 100 ASP A O 1
ATOM 827 N N . LEU A 1 101 ? 13.609 1.432 10.049 1.00 82.88 101 LEU A N 1
ATOM 828 C CA . LEU A 1 101 ? 14.956 1.012 9.654 1.00 82.88 101 LEU A CA 1
ATOM 829 C C . LEU A 1 101 ? 15.904 2.204 9.448 1.00 82.88 101 LEU A C 1
ATOM 831 O O . LEU A 1 101 ? 17.089 2.131 9.780 1.00 82.88 101 LEU A O 1
ATOM 835 N N . LEU A 1 102 ? 15.419 3.298 8.857 1.00 83.81 102 LEU A N 1
ATOM 836 C CA . LEU A 1 102 ? 16.236 4.489 8.615 1.00 83.81 102 LEU A CA 1
ATOM 837 C C . LEU A 1 102 ? 16.483 5.295 9.898 1.00 83.81 102 LEU A C 1
ATOM 839 O O . LEU A 1 102 ? 17.553 5.886 10.030 1.00 83.81 102 LEU A O 1
ATOM 843 N N . ASN A 1 103 ? 15.553 5.271 10.856 1.00 81.69 103 ASN A N 1
ATOM 844 C CA . ASN A 1 103 ? 15.715 5.901 12.167 1.00 81.69 103 ASN A CA 1
ATOM 845 C C . ASN A 1 103 ? 16.752 5.173 13.032 1.00 81.69 103 ASN A C 1
ATOM 847 O O . ASN A 1 103 ? 17.626 5.825 13.608 1.00 81.69 103 ASN A O 1
ATOM 851 N N . GLU A 1 104 ? 16.708 3.837 13.066 1.00 74.69 104 GLU A N 1
ATOM 852 C CA . GLU A 1 104 ? 17.669 3.002 13.807 1.00 74.69 104 GLU A CA 1
ATOM 853 C C . GLU A 1 104 ? 19.114 3.178 13.313 1.00 74.69 104 GLU A C 1
ATOM 855 O O . GLU A 1 104 ? 20.063 3.039 14.081 1.00 74.69 104 GLU A O 1
ATOM 860 N N . ASN A 1 105 ? 19.294 3.525 12.037 1.00 63.41 105 ASN A N 1
ATOM 861 C CA . ASN A 1 105 ? 20.607 3.716 11.421 1.00 63.41 105 ASN A CA 1
ATOM 862 C C . ASN A 1 105 ? 21.093 5.183 11.418 1.00 63.41 105 ASN A C 1
ATOM 864 O O . ASN A 1 105 ? 22.129 5.468 10.812 1.00 63.41 105 ASN A O 1
ATOM 868 N N . SER A 1 106 ? 20.376 6.109 12.074 1.00 59.31 106 SER A N 1
ATOM 869 C CA . SER A 1 106 ? 20.672 7.556 12.038 1.00 59.31 106 SER A CA 1
ATOM 870 C C . SER A 1 106 ? 21.786 8.031 12.987 1.00 59.31 106 SER A C 1
ATOM 872 O O . SER A 1 106 ? 22.239 9.167 12.867 1.00 59.31 106 SER A O 1
ATOM 874 N N . ASP A 1 107 ? 22.313 7.162 13.859 1.00 55.97 107 ASP A N 1
ATOM 875 C CA . ASP A 1 107 ? 23.391 7.503 14.811 1.00 55.97 107 ASP A CA 1
ATOM 876 C C . ASP A 1 107 ? 24.760 7.798 14.149 1.00 55.97 107 ASP A C 1
ATOM 878 O O . ASP A 1 107 ? 25.694 8.254 14.809 1.00 55.97 107 ASP A O 1
ATOM 882 N N . ASN A 1 108 ? 24.898 7.594 12.834 1.00 53.56 108 ASN A N 1
ATOM 883 C CA . ASN A 1 108 ? 26.102 7.938 12.073 1.00 53.56 108 ASN A CA 1
ATOM 884 C C . ASN A 1 108 ? 25.866 9.227 11.262 1.00 53.56 108 ASN A C 1
ATOM 886 O O . ASN A 1 108 ? 25.376 9.187 10.133 1.00 53.56 108 ASN A O 1
ATOM 890 N N . SER A 1 109 ? 26.219 10.376 11.847 1.00 46.22 109 SER A N 1
ATOM 891 C CA . SER A 1 109 ? 25.814 11.739 11.450 1.00 46.22 109 SER A CA 1
ATOM 892 C C . SER A 1 109 ? 26.352 12.295 10.109 1.00 46.22 109 SER A C 1
ATOM 894 O O . SER A 1 109 ? 26.531 13.506 9.986 1.00 46.22 109 SER A O 1
ATOM 896 N N . GLU A 1 110 ? 26.633 11.469 9.098 1.00 51.41 110 GLU A N 1
ATOM 897 C CA . GLU A 1 110 ? 27.186 11.925 7.803 1.00 51.41 110 GLU A CA 1
ATOM 898 C C . GLU A 1 110 ? 26.458 11.386 6.554 1.00 51.41 110 GLU A C 1
ATOM 900 O O . GLU A 1 110 ? 26.976 11.486 5.442 1.00 51.41 110 GLU A O 1
ATOM 905 N N . ASN A 1 111 ? 25.233 10.859 6.674 1.00 57.50 111 ASN A N 1
ATOM 906 C CA . ASN A 1 111 ? 24.493 10.316 5.524 1.00 57.50 111 ASN A CA 1
ATOM 907 C C . ASN A 1 111 ? 23.275 11.161 5.110 1.00 57.50 111 ASN A C 1
ATOM 909 O O . ASN A 1 111 ? 22.135 10.713 5.189 1.00 57.50 111 ASN A O 1
ATOM 913 N N . SER A 1 112 ? 23.530 12.329 4.503 1.00 62.94 112 SER A N 1
ATOM 914 C CA . SER A 1 112 ? 22.512 13.210 3.878 1.00 62.94 112 SER A CA 1
ATOM 915 C C . SER A 1 112 ? 21.514 12.474 2.966 1.00 62.94 112 SER A C 1
ATOM 917 O O . SER A 1 112 ? 20.365 12.876 2.843 1.00 62.94 112 SER A O 1
ATOM 919 N N . LYS A 1 113 ? 21.929 11.370 2.329 1.00 64.19 113 LYS A N 1
ATOM 920 C CA . LYS A 1 113 ? 21.066 10.561 1.449 1.00 64.19 113 LYS A CA 1
ATOM 921 C C . LYS A 1 113 ? 20.101 9.634 2.196 1.00 64.19 113 LYS A C 1
ATOM 923 O O . LYS A 1 113 ? 19.097 9.229 1.618 1.00 64.19 113 LYS A O 1
ATOM 928 N N . GLN A 1 114 ? 20.419 9.230 3.428 1.00 67.88 114 GLN A N 1
ATOM 929 C CA . GLN A 1 114 ? 19.490 8.455 4.260 1.00 67.88 114 GLN A CA 1
ATOM 930 C C . GLN A 1 114 ? 18.400 9.362 4.822 1.00 67.88 114 GLN A C 1
ATOM 932 O O . GLN A 1 114 ? 17.241 8.958 4.809 1.00 67.88 114 GLN A O 1
ATOM 937 N N . ASP A 1 115 ? 18.755 10.590 5.210 1.00 73.25 115 ASP A N 1
ATOM 938 C CA . ASP A 1 115 ? 17.785 11.602 5.635 1.00 73.25 115 ASP A CA 1
ATOM 939 C C . ASP A 1 115 ? 16.797 11.941 4.511 1.00 73.25 115 ASP A C 1
ATOM 941 O O . ASP A 1 115 ? 15.593 11.856 4.724 1.00 73.25 115 ASP A O 1
ATOM 945 N N . GLU A 1 116 ? 17.278 12.189 3.284 1.00 77.81 116 GLU A N 1
ATOM 946 C CA . GLU A 1 116 ? 16.409 12.417 2.113 1.00 77.81 116 GLU A CA 1
ATOM 947 C C . GLU A 1 116 ? 15.418 11.264 1.877 1.00 77.81 116 GLU A C 1
ATOM 949 O O . GLU A 1 116 ? 14.252 11.481 1.545 1.00 77.81 116 GLU A O 1
ATOM 954 N N . MET A 1 117 ? 15.873 10.019 2.048 1.00 79.44 117 MET A N 1
ATOM 955 C CA . MET A 1 117 ? 15.037 8.841 1.823 1.00 79.44 117 MET A CA 1
ATOM 956 C C . MET A 1 117 ? 14.036 8.612 2.959 1.00 79.44 117 MET A C 1
ATOM 958 O O . MET A 1 117 ? 12.917 8.167 2.704 1.00 79.44 117 MET A O 1
ATOM 962 N N . ARG A 1 118 ? 14.421 8.931 4.200 1.00 83.62 118 ARG A N 1
ATOM 963 C CA . ARG A 1 118 ? 13.523 8.906 5.358 1.00 83.62 118 ARG A CA 1
ATOM 964 C C . ARG A 1 118 ? 12.427 9.947 5.184 1.00 83.62 118 ARG A C 1
ATOM 966 O O . ARG A 1 118 ? 11.257 9.622 5.353 1.00 83.62 118 ARG A O 1
ATOM 973 N N . ASP A 1 119 ? 12.798 11.165 4.808 1.00 81.69 119 ASP A N 1
ATOM 974 C CA . ASP A 1 119 ? 11.855 12.265 4.633 1.00 81.69 119 ASP A CA 1
ATOM 975 C C . ASP A 1 119 ? 10.860 11.956 3.501 1.00 81.69 119 ASP A C 1
ATOM 977 O O . ASP A 1 119 ? 9.656 12.156 3.668 1.00 81.69 119 ASP A O 1
ATOM 981 N N . LEU A 1 120 ? 11.328 11.361 2.395 1.00 84.00 120 LEU A N 1
ATOM 982 C CA . LEU A 1 120 ? 10.457 10.865 1.326 1.00 84.00 120 LEU A CA 1
ATOM 983 C C . LEU A 1 120 ? 9.502 9.763 1.814 1.00 84.00 120 LEU A C 1
ATOM 985 O O . LEU A 1 120 ? 8.302 9.832 1.548 1.00 84.00 120 LEU A O 1
ATOM 989 N N . ALA A 1 121 ? 10.011 8.755 2.532 1.00 84.75 121 ALA A N 1
ATOM 990 C CA . ALA A 1 121 ? 9.188 7.672 3.072 1.00 84.75 121 ALA A CA 1
ATOM 991 C C . ALA A 1 121 ? 8.105 8.209 4.023 1.00 84.75 121 ALA A C 1
ATOM 993 O O . ALA A 1 121 ? 6.944 7.807 3.937 1.00 84.75 121 ALA A O 1
ATOM 994 N N . GLN A 1 122 ? 8.473 9.164 4.880 1.00 87.25 122 GLN A N 1
ATOM 995 C CA . GLN A 1 122 ? 7.561 9.816 5.812 1.00 87.25 122 GLN A CA 1
ATOM 996 C C . GLN A 1 122 ? 6.502 10.648 5.084 1.00 87.25 122 GLN A C 1
ATOM 998 O O . GLN A 1 122 ? 5.336 10.631 5.477 1.00 87.25 122 GLN A O 1
ATOM 1003 N N . GLN A 1 123 ? 6.878 11.356 4.016 1.00 85.12 123 GLN A N 1
ATOM 1004 C CA . GLN A 1 123 ? 5.926 12.099 3.197 1.00 85.12 123 GLN A CA 1
ATOM 1005 C C . GLN A 1 123 ? 4.894 11.159 2.560 1.00 85.12 123 GLN A C 1
ATOM 1007 O O . GLN A 1 123 ? 3.697 11.396 2.705 1.00 85.12 123 GLN A O 1
ATOM 1012 N N . MET A 1 124 ? 5.336 10.071 1.922 1.00 86.50 124 MET A N 1
ATOM 1013 C CA . MET A 1 124 ? 4.434 9.088 1.308 1.00 86.50 124 MET A CA 1
ATOM 1014 C C . MET A 1 124 ? 3.513 8.425 2.343 1.00 86.50 124 MET A C 1
ATOM 1016 O O . MET A 1 124 ? 2.330 8.216 2.079 1.00 86.50 124 MET A O 1
ATOM 1020 N N . LEU A 1 125 ? 4.032 8.126 3.539 1.00 86.75 125 LEU A N 1
ATOM 1021 C CA . LEU A 1 125 ? 3.233 7.593 4.643 1.00 86.75 125 LEU A CA 1
ATOM 1022 C C . LEU A 1 125 ? 2.155 8.595 5.079 1.00 86.75 125 LEU A C 1
ATOM 1024 O O . LEU A 1 125 ? 0.992 8.229 5.235 1.00 86.75 125 LEU A O 1
ATOM 1028 N N . ASN A 1 126 ? 2.519 9.872 5.215 1.00 83.75 126 ASN A N 1
ATOM 1029 C CA . ASN A 1 126 ? 1.572 10.926 5.562 1.00 83.75 126 ASN A CA 1
ATOM 1030 C C . ASN A 1 126 ? 0.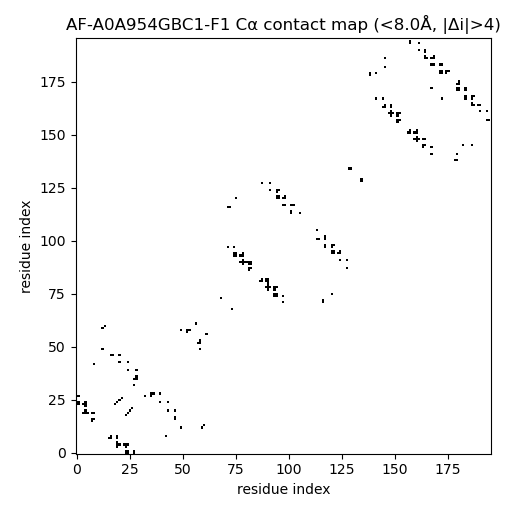510 11.107 4.469 1.00 83.75 126 ASN A C 1
ATOM 1032 O O . ASN A 1 126 ? -0.651 11.331 4.793 1.00 83.75 126 ASN A O 1
ATOM 1036 N N . GLU A 1 127 ? 0.869 11.010 3.190 1.00 82.94 127 GLU A N 1
ATOM 1037 C CA . GLU A 1 127 ? -0.086 11.081 2.077 1.00 82.94 127 GLU A CA 1
ATOM 1038 C C . GLU A 1 127 ? -1.080 9.910 2.112 1.00 82.94 127 GLU A C 1
ATOM 1040 O O . GLU A 1 127 ? -2.283 10.131 1.994 1.00 82.94 127 GLU A O 1
ATOM 1045 N N . LEU A 1 128 ? -0.606 8.688 2.376 1.00 80.06 128 LEU A N 1
ATOM 1046 C CA . LEU A 1 128 ? -1.456 7.502 2.555 1.00 80.06 128 LEU A CA 1
ATOM 1047 C C . LEU A 1 128 ? -2.416 7.619 3.742 1.00 80.06 128 LEU A C 1
ATOM 1049 O O . LEU A 1 128 ? -3.570 7.191 3.659 1.00 80.06 128 LEU A O 1
ATOM 1053 N N . GLN A 1 129 ? -1.931 8.159 4.858 1.00 73.81 129 GLN A N 1
ATOM 1054 C CA . GLN A 1 129 ? -2.711 8.303 6.087 1.00 73.81 129 GLN A CA 1
ATOM 1055 C C . GLN A 1 129 ? -3.709 9.458 6.008 1.00 73.81 129 GLN A C 1
ATOM 1057 O O . GLN A 1 129 ? -4.771 9.390 6.623 1.00 73.81 129 GLN A O 1
ATOM 1062 N N . ASN A 1 130 ? -3.389 10.496 5.232 1.00 71.06 130 ASN A N 1
ATOM 1063 C CA . ASN A 1 130 ? -4.231 11.674 5.056 1.00 71.06 130 ASN A CA 1
ATOM 1064 C C . ASN A 1 130 ? -5.042 11.653 3.750 1.00 71.06 130 ASN A C 1
ATOM 1066 O O . ASN A 1 130 ? -5.672 12.664 3.435 1.00 71.06 130 ASN A O 1
ATOM 1070 N N . ASP A 1 131 ? -5.062 10.540 3.000 1.00 67.88 131 ASP A N 1
ATOM 1071 C CA . ASP A 1 131 ? -5.891 10.411 1.798 1.00 67.88 131 ASP A CA 1
ATOM 1072 C C . ASP A 1 131 ? -7.373 10.603 2.179 1.00 67.88 131 ASP A C 1
ATOM 1074 O O . ASP A 1 131 ? -7.943 9.769 2.902 1.00 67.88 131 ASP A O 1
ATOM 1078 N N . PRO A 1 132 ? -8.032 11.680 1.706 1.00 58.78 132 PRO A N 1
ATOM 1079 C CA . PRO A 1 132 ? -9.401 12.008 2.084 1.00 58.78 132 PRO A CA 1
ATOM 1080 C C . PRO A 1 132 ? -10.410 10.922 1.705 1.00 58.78 132 PRO A C 1
ATOM 1082 O O . PRO A 1 132 ? -11.435 10.795 2.372 1.00 58.78 132 PRO A O 1
ATOM 1085 N N . SER A 1 133 ? -10.142 10.140 0.654 1.00 60.19 133 SER A N 1
ATOM 1086 C CA . SER A 1 133 ? -11.059 9.115 0.142 1.00 60.19 133 SER A CA 1
ATOM 1087 C C . SER A 1 133 ? -11.105 7.887 1.055 1.00 60.19 133 SER A C 1
ATOM 1089 O O . SER A 1 133 ? -12.177 7.493 1.520 1.00 60.19 133 SER A O 1
ATOM 1091 N N . ARG A 1 134 ? -9.930 7.363 1.425 1.00 61.97 134 ARG A N 1
ATOM 1092 C CA . ARG A 1 134 ? -9.772 6.278 2.403 1.00 61.97 134 ARG A CA 1
ATOM 1093 C C . ARG A 1 134 ? -10.265 6.718 3.776 1.00 61.97 134 ARG A C 1
ATOM 1095 O O . ARG A 1 134 ? -10.956 5.970 4.460 1.00 61.97 134 ARG A O 1
ATOM 1102 N N . THR A 1 135 ? -9.954 7.956 4.151 1.00 63.03 135 THR A N 1
ATOM 1103 C CA . THR A 1 135 ? -10.393 8.582 5.399 1.00 63.03 135 THR A CA 1
ATOM 1104 C C . THR A 1 135 ? -11.922 8.688 5.462 1.00 63.03 135 THR A C 1
ATOM 1106 O O . THR A 1 135 ? -12.522 8.333 6.477 1.00 63.03 135 THR A O 1
ATOM 1109 N N . ALA A 1 136 ? -12.579 9.087 4.368 1.00 65.44 136 ALA A N 1
ATOM 1110 C CA . ALA A 1 136 ? -14.033 9.199 4.299 1.00 65.44 136 ALA A CA 1
ATOM 1111 C C . ALA A 1 136 ? -14.737 7.836 4.392 1.00 65.44 136 ALA A C 1
ATOM 1113 O O . ALA A 1 136 ? -15.612 7.671 5.241 1.00 65.44 136 ALA A O 1
ATOM 1114 N N . GLU A 1 137 ? -14.352 6.843 3.583 1.00 67.94 137 GLU A N 1
ATOM 1115 C CA . GLU A 1 137 ? -14.968 5.504 3.626 1.00 67.94 137 GLU A CA 1
ATOM 1116 C C . GLU A 1 137 ? -14.748 4.811 4.973 1.00 67.94 137 GLU A C 1
ATOM 1118 O O . GLU A 1 137 ? -15.673 4.244 5.565 1.00 67.94 137 GLU A O 1
ATOM 1123 N N . ARG A 1 138 ? -13.534 4.926 5.511 1.00 69.81 138 ARG A N 1
ATOM 1124 C CA . ARG A 1 138 ? -13.181 4.382 6.820 1.00 69.81 138 ARG A CA 1
ATOM 1125 C C . ARG A 1 138 ? -14.000 5.023 7.942 1.00 69.81 138 ARG A C 1
ATOM 1127 O O . ARG A 1 138 ? -14.516 4.308 8.803 1.00 69.81 138 ARG A O 1
ATOM 1134 N N . PHE A 1 139 ? -14.195 6.344 7.921 1.00 78.75 139 PHE A N 1
ATOM 1135 C CA . PHE A 1 139 ? -15.041 7.019 8.910 1.00 78.75 139 PHE A CA 1
ATOM 1136 C C . PHE A 1 139 ? -16.535 6.762 8.721 1.00 78.75 139 PHE A C 1
ATOM 1138 O O . PHE A 1 139 ? -17.262 6.738 9.718 1.00 78.75 139 PHE A O 1
ATOM 1145 N N . ILE A 1 140 ? -17.001 6.492 7.499 1.00 80.94 140 ILE A N 1
ATOM 1146 C CA . ILE A 1 140 ? -18.367 6.007 7.268 1.00 80.94 140 ILE A CA 1
ATOM 1147 C C . ILE A 1 140 ? -18.561 4.664 7.981 1.00 80.94 140 ILE A C 1
ATOM 1149 O O . ILE A 1 140 ? -19.497 4.528 8.771 1.00 80.94 140 ILE A O 1
ATOM 1153 N N . MET A 1 141 ? -17.652 3.704 7.785 1.00 79.44 141 MET A N 1
ATOM 1154 C CA . MET A 1 141 ? -17.753 2.381 8.412 1.00 79.44 141 MET A CA 1
ATOM 1155 C C . MET A 1 141 ? -17.634 2.446 9.944 1.00 79.44 141 MET A C 1
ATOM 1157 O O . MET A 1 141 ? -18.381 1.765 10.652 1.00 79.44 141 MET A O 1
ATOM 1161 N N . LEU A 1 142 ? -16.749 3.302 10.468 1.00 85.62 142 LEU A N 1
ATOM 1162 C CA . LEU A 1 142 ? -16.622 3.569 11.906 1.00 85.62 142 LEU A CA 1
ATOM 1163 C C . LEU A 1 142 ? -17.927 4.132 12.490 1.00 85.62 142 LEU A C 1
ATOM 1165 O O . LEU A 1 142 ? -18.416 3.645 13.511 1.00 85.62 142 LEU A O 1
ATOM 1169 N N . THR A 1 143 ? -18.521 5.122 11.819 1.00 87.56 143 THR A N 1
ATOM 1170 C CA . THR A 1 143 ? -19.767 5.767 12.259 1.00 87.56 143 THR A CA 1
ATOM 1171 C C . THR A 1 143 ? -20.942 4.790 12.223 1.00 87.56 143 THR A C 1
ATOM 1173 O O . THR A 1 143 ? -21.706 4.710 13.184 1.00 87.56 143 THR A O 1
ATOM 1176 N N . GLN A 1 144 ? -21.065 3.998 11.153 1.00 88.81 144 GLN A N 1
ATOM 1177 C CA . GLN A 1 144 ? -22.092 2.959 11.028 1.00 88.81 144 GLN A CA 1
ATOM 1178 C C . GLN A 1 144 ? -21.947 1.884 12.107 1.00 88.81 144 GLN A C 1
ATOM 1180 O O . GLN A 1 144 ? -22.932 1.493 12.725 1.00 88.81 144 GLN A O 1
ATOM 1185 N N . SER A 1 145 ? -20.722 1.436 12.381 1.00 90.25 145 SER A N 1
ATOM 1186 C CA . SER A 1 145 ? -20.466 0.420 13.407 1.00 90.25 145 SER A CA 1
ATOM 1187 C C . SER A 1 145 ? -20.810 0.926 14.810 1.00 90.25 145 SER A C 1
ATOM 1189 O O . SER A 1 145 ? -21.406 0.184 15.591 1.00 90.25 145 SER A O 1
ATOM 1191 N N . MET A 1 146 ? -20.515 2.196 15.119 1.00 92.69 146 MET A N 1
ATOM 1192 C CA . MET A 1 146 ? -20.959 2.817 16.373 1.00 92.69 146 MET A CA 1
ATOM 1193 C C . MET A 1 146 ? -22.484 2.899 16.466 1.00 92.69 146 MET A C 1
ATOM 1195 O O . MET A 1 146 ? -23.044 2.519 17.492 1.00 92.69 146 MET A O 1
ATOM 1199 N N . ALA A 1 147 ? -23.160 3.335 15.400 1.00 93.88 147 ALA A N 1
ATOM 1200 C CA . ALA A 1 147 ? -24.620 3.399 15.366 1.00 93.88 147 ALA A CA 1
ATOM 1201 C C . ALA A 1 147 ? -25.266 2.010 15.532 1.00 93.88 147 ALA A C 1
ATOM 1203 O O . ALA A 1 147 ? -26.256 1.869 16.249 1.00 93.88 147 ALA A O 1
ATOM 1204 N N . ASN A 1 148 ? -24.678 0.973 14.931 1.00 92.44 148 ASN A N 1
ATOM 1205 C CA . ASN A 1 148 ? -25.137 -0.407 15.077 1.00 92.44 148 ASN A CA 1
ATOM 1206 C C . ASN A 1 148 ? -24.989 -0.903 16.520 1.00 92.44 148 ASN A C 1
ATOM 1208 O O . ASN A 1 148 ? -25.908 -1.518 17.055 1.00 92.44 148 ASN A O 1
ATOM 1212 N N . ALA A 1 149 ? -23.863 -0.613 17.175 1.00 92.81 149 ALA A N 1
ATOM 1213 C CA . ALA A 1 149 ? -23.675 -0.962 18.580 1.00 92.81 149 ALA A CA 1
ATOM 1214 C C . ALA A 1 149 ? -24.683 -0.243 19.492 1.00 92.81 149 ALA A C 1
ATOM 1216 O O . ALA A 1 149 ? -25.235 -0.854 20.402 1.00 92.81 149 ALA A O 1
ATOM 1217 N N . ASP A 1 150 ? -25.000 1.019 19.201 1.00 92.56 150 ASP A N 1
ATOM 1218 C CA . ASP A 1 150 ? -26.024 1.773 19.929 1.00 92.56 150 ASP A CA 1
ATOM 1219 C C . ASP A 1 150 ? -27.429 1.190 19.732 1.00 92.56 150 ASP A C 1
ATOM 1221 O O . ASP A 1 150 ? -28.211 1.107 20.681 1.00 92.56 150 ASP A O 1
ATOM 1225 N N . ALA A 1 151 ? -27.746 0.726 18.522 1.00 94.44 151 ALA A N 1
ATOM 1226 C CA . ALA A 1 151 ? -28.988 0.006 18.257 1.00 94.44 151 ALA A CA 1
ATOM 1227 C C . ALA A 1 151 ? -29.066 -1.307 19.056 1.00 94.44 151 ALA A C 1
ATOM 1229 O O . ALA A 1 151 ? -30.098 -1.588 19.663 1.00 94.44 151 ALA A O 1
ATOM 1230 N N . LEU A 1 152 ? -27.964 -2.061 19.149 1.00 95.12 152 LEU A N 1
ATOM 1231 C CA . LEU A 1 152 ? -27.896 -3.290 19.949 1.00 95.12 152 LEU A CA 1
ATOM 1232 C C . LEU A 1 152 ? -28.155 -3.030 21.442 1.00 95.12 152 LEU A C 1
ATOM 1234 O O . LEU A 1 152 ? -28.844 -3.818 22.089 1.00 95.12 152 LEU A O 1
ATOM 1238 N N . VAL A 1 153 ? -27.679 -1.906 21.987 1.00 94.94 153 VAL A N 1
ATOM 1239 C CA . VAL A 1 153 ? -27.994 -1.487 23.368 1.00 94.94 153 VAL A CA 1
ATOM 1240 C C . VAL A 1 153 ? -29.486 -1.219 23.536 1.00 94.94 153 VAL A C 1
ATOM 1242 O O . VAL A 1 153 ? -30.081 -1.678 24.511 1.00 94.94 153 VAL A O 1
ATOM 1245 N N . ASN A 1 154 ? -30.107 -0.517 22.583 1.00 93.81 154 ASN A N 1
ATOM 1246 C CA . ASN A 1 154 ? -31.549 -0.251 22.607 1.00 93.81 154 ASN A CA 1
ATOM 1247 C C . ASN A 1 154 ? -32.371 -1.550 22.537 1.00 93.81 154 ASN A C 1
ATOM 1249 O O . ASN A 1 154 ? -33.440 -1.647 23.140 1.00 93.81 154 ASN A O 1
ATOM 1253 N N . GLU A 1 155 ? -31.843 -2.569 21.859 1.00 94.94 155 GLU A N 1
ATOM 1254 C CA . GLU A 1 155 ? -32.396 -3.926 21.806 1.00 94.94 155 GLU A CA 1
ATOM 1255 C C . GLU A 1 155 ? -32.050 -4.790 23.034 1.00 94.94 155 GLU A C 1
ATOM 1257 O O . GLU A 1 155 ? -32.449 -5.953 23.093 1.00 94.94 155 GLU A O 1
ATOM 1262 N N . LYS A 1 156 ? -31.338 -4.243 24.031 1.00 95.00 156 LYS A N 1
ATOM 1263 C CA . LYS A 1 156 ? -30.842 -4.947 25.231 1.00 95.00 156 LYS A CA 1
ATOM 1264 C C . LYS A 1 156 ? -29.874 -6.102 24.934 1.00 95.00 156 LYS A C 1
ATOM 1266 O O . LYS A 1 156 ? -29.698 -6.997 25.757 1.00 95.00 156 LYS A O 1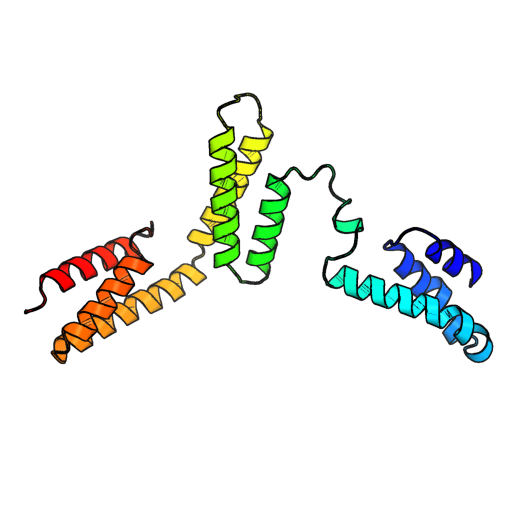
ATOM 1271 N N . LYS A 1 157 ? -29.215 -6.082 23.774 1.00 95.88 157 LYS A N 1
ATOM 1272 C CA . LYS A 1 157 ? -28.184 -7.049 23.365 1.00 95.88 157 LYS A CA 1
ATOM 1273 C C . LYS A 1 157 ? -26.797 -6.564 23.788 1.00 95.88 157 LYS A C 1
ATOM 1275 O O . LYS A 1 157 ? -25.935 -6.269 22.958 1.00 95.88 157 LYS A O 1
ATOM 1280 N N . PHE A 1 158 ? -26.589 -6.451 25.097 1.00 94.69 158 PHE A N 1
ATOM 1281 C CA . PHE A 1 158 ? -25.398 -5.815 25.669 1.00 94.69 158 PHE A CA 1
ATOM 1282 C C . PHE A 1 158 ? -24.090 -6.533 25.300 1.00 94.69 158 PHE A C 1
ATOM 1284 O O . PHE A 1 158 ? -23.124 -5.873 24.926 1.00 94.69 158 PHE A O 1
ATOM 1291 N N . ASP A 1 159 ? -24.077 -7.868 25.272 1.00 93.12 159 ASP A N 1
ATOM 1292 C CA . ASP A 1 159 ? -22.898 -8.651 24.866 1.00 93.12 159 ASP A CA 1
ATOM 1293 C C . ASP A 1 159 ? -22.500 -8.445 23.399 1.00 93.12 159 ASP A C 1
ATOM 1295 O O . ASP A 1 159 ? -21.324 -8.517 23.028 1.00 93.12 159 ASP A O 1
ATOM 1299 N N . GLU A 1 160 ? -23.480 -8.236 22.521 1.00 91.75 160 GLU A N 1
ATOM 1300 C CA . GLU A 1 160 ? -23.234 -7.962 21.104 1.00 91.75 160 GLU A CA 1
ATOM 1301 C C . GLU A 1 160 ? -22.713 -6.535 20.923 1.00 91.75 160 GLU A C 1
ATOM 1303 O O . GLU A 1 160 ? -21.697 -6.341 20.252 1.00 91.75 160 GLU A O 1
ATOM 1308 N N . ALA A 1 161 ? -23.327 -5.558 21.598 1.00 95.38 161 ALA A N 1
ATOM 1309 C CA . ALA A 1 161 ? -22.847 -4.178 21.613 1.00 95.38 161 ALA A CA 1
ATOM 1310 C C . ALA A 1 161 ? -21.403 -4.085 22.137 1.00 95.38 161 ALA A C 1
ATOM 1312 O O . ALA A 1 161 ? -20.540 -3.472 21.502 1.00 95.38 161 ALA A O 1
ATOM 1313 N N . ALA A 1 162 ? -21.106 -4.780 23.241 1.00 95.31 162 ALA A N 1
ATOM 1314 C CA . ALA A 1 162 ? -19.775 -4.828 23.832 1.00 95.31 162 ALA A CA 1
ATOM 1315 C C . ALA A 1 162 ? -18.723 -5.382 22.861 1.00 95.31 162 ALA A C 1
ATOM 1317 O O . ALA A 1 162 ? -17.605 -4.867 22.791 1.00 95.31 162 ALA A O 1
ATOM 1318 N N . ARG A 1 163 ? -19.065 -6.425 22.094 1.00 92.62 163 ARG A N 1
ATOM 1319 C CA . ARG A 1 163 ? -18.164 -7.006 21.086 1.00 92.62 163 ARG A CA 1
ATOM 1320 C C . ARG A 1 163 ? -17.836 -6.013 19.977 1.00 92.62 163 ARG A C 1
ATOM 1322 O O . ARG A 1 163 ? -16.666 -5.892 19.617 1.00 92.62 163 ARG A O 1
ATOM 1329 N N . VAL A 1 164 ? -18.832 -5.279 19.482 1.00 92.88 164 VAL A N 1
ATOM 1330 C CA . VAL A 1 164 ? -18.616 -4.260 18.445 1.00 92.88 164 VAL A CA 1
ATOM 1331 C C . VAL A 1 164 ? -17.713 -3.141 18.966 1.00 92.88 164 VAL A C 1
ATOM 1333 O O . VAL A 1 164 ? -16.717 -2.818 18.322 1.00 92.88 164 VAL A O 1
ATOM 1336 N N . TRP A 1 165 ? -17.976 -2.594 20.156 1.00 95.56 165 TRP A N 1
ATOM 1337 C CA . TRP A 1 165 ? -17.131 -1.535 20.723 1.00 95.56 165 TRP A CA 1
ATOM 1338 C C . TRP A 1 165 ? -15.698 -1.988 21.004 1.00 95.56 165 TRP A C 1
ATOM 1340 O O . TRP A 1 165 ? -14.764 -1.244 20.712 1.00 95.56 165 TRP A O 1
ATOM 1350 N N . LYS A 1 166 ? -15.493 -3.213 21.507 1.00 92.69 166 LYS A N 1
ATOM 1351 C CA . LYS A 1 166 ? -14.145 -3.781 21.682 1.00 92.69 166 LYS A CA 1
ATOM 1352 C C . LYS A 1 166 ? -13.401 -3.883 20.350 1.00 92.69 166 LYS A C 1
ATOM 1354 O O . LYS A 1 166 ? -12.238 -3.495 20.283 1.00 92.69 166 LYS A O 1
ATOM 1359 N N . ALA A 1 167 ? -14.070 -4.348 19.294 1.00 89.31 167 ALA A N 1
ATOM 1360 C CA . ALA A 1 167 ? -13.478 -4.418 17.961 1.00 89.31 167 ALA A CA 1
ATOM 1361 C C . ALA A 1 167 ? -13.098 -3.027 17.429 1.00 89.31 167 ALA A C 1
ATOM 1363 O O . ALA A 1 167 ? -12.003 -2.854 16.901 1.00 89.31 167 ALA A O 1
ATOM 1364 N N . LEU A 1 168 ? -13.956 -2.020 17.623 1.00 89.69 168 LEU A N 1
ATOM 1365 C CA . LEU A 1 168 ? -13.657 -0.641 17.229 1.00 89.69 168 LEU A CA 1
ATOM 1366 C C . LEU A 1 168 ? -12.468 -0.052 17.991 1.00 89.69 168 LEU A C 1
ATOM 1368 O O . LEU A 1 168 ? -11.648 0.628 17.384 1.00 89.69 168 LEU A O 1
ATOM 1372 N N . ILE A 1 169 ? -12.336 -0.333 19.289 1.00 90.38 169 ILE A N 1
ATOM 1373 C CA . ILE A 1 169 ? -11.163 0.095 20.063 1.00 90.38 169 ILE A CA 1
ATOM 1374 C C . ILE A 1 169 ? -9.898 -0.536 19.480 1.00 90.38 169 ILE A C 1
ATOM 1376 O O . ILE A 1 169 ? -8.972 0.194 19.157 1.00 90.38 169 ILE A O 1
ATOM 1380 N N . ILE A 1 170 ? -9.879 -1.854 19.268 1.00 85.62 170 ILE A N 1
ATOM 1381 C CA . ILE A 1 170 ? -8.707 -2.556 18.718 1.00 85.62 170 ILE A CA 1
ATOM 1382 C C . ILE A 1 170 ? -8.304 -1.988 17.350 1.00 85.62 170 ILE A C 1
ATOM 1384 O O . ILE A 1 170 ? -7.125 -1.774 17.090 1.00 85.62 170 ILE A O 1
ATOM 1388 N N . LEU A 1 171 ? -9.277 -1.727 16.475 1.00 80.38 171 LEU A N 1
ATOM 1389 C CA . LEU A 1 171 ? -9.013 -1.279 15.105 1.00 80.38 171 LEU A CA 1
ATOM 1390 C C . LEU A 1 171 ? -8.562 0.186 14.999 1.00 80.38 171 LEU A C 1
ATOM 1392 O O . LEU A 1 171 ? -7.970 0.558 13.988 1.00 80.38 171 LEU A O 1
ATOM 1396 N N . TYR A 1 172 ? -8.872 1.025 15.991 1.00 84.81 172 TYR A N 1
ATOM 1397 C CA . TYR A 1 172 ? -8.687 2.477 15.894 1.00 84.81 172 TYR A CA 1
ATOM 1398 C C . TYR A 1 172 ? -7.919 3.101 17.067 1.00 84.81 172 TYR A C 1
ATOM 1400 O O . TYR A 1 172 ? -7.710 4.311 17.062 1.00 84.81 172 TYR A O 1
ATOM 1408 N N . GLU A 1 173 ? -7.479 2.341 18.074 1.00 84.94 173 GLU A N 1
ATOM 1409 C CA . GLU A 1 173 ? -6.821 2.923 19.258 1.00 84.94 173 GLU A CA 1
ATOM 1410 C C . GLU A 1 173 ? -5.492 3.622 18.958 1.00 84.94 173 GLU A C 1
ATOM 1412 O O . GLU A 1 173 ? -5.136 4.568 19.658 1.00 84.94 173 GLU A O 1
ATOM 1417 N N . GLN A 1 174 ? -4.779 3.179 17.922 1.00 74.50 174 GLN A N 1
ATOM 1418 C CA . GLN A 1 174 ? -3.504 3.766 17.496 1.00 74.50 174 GLN A CA 1
ATOM 1419 C C . GLN A 1 174 ? -3.691 4.852 16.431 1.00 74.50 174 GLN A C 1
ATOM 1421 O O . GLN A 1 174 ? -2.718 5.424 15.944 1.00 74.50 174 GLN A O 1
ATOM 1426 N N . ASP A 1 175 ? -4.938 5.143 16.060 1.00 74.44 175 ASP A N 1
ATOM 1427 C CA . ASP A 1 175 ? -5.223 6.085 14.998 1.00 74.44 175 ASP A CA 1
ATOM 1428 C C . ASP A 1 175 ? -5.009 7.539 15.442 1.00 74.44 175 ASP A C 1
ATOM 1430 O O . ASP A 1 175 ? -5.520 7.989 16.471 1.00 74.44 175 ASP A O 1
ATOM 1434 N N . GLN A 1 176 ? -4.259 8.293 14.638 1.00 74.75 176 GLN A N 1
ATOM 1435 C CA . GLN A 1 176 ? -3.932 9.692 14.911 1.00 74.75 176 GLN A CA 1
ATOM 1436 C C . GLN A 1 176 ? -5.070 10.651 14.533 1.00 74.75 176 GLN A C 1
ATOM 1438 O O . GLN A 1 176 ? -5.061 11.801 14.972 1.00 74.75 176 GLN A O 1
ATOM 1443 N N . ALA A 1 177 ? -6.079 10.239 13.769 1.00 77.06 177 ALA A N 1
ATOM 1444 C CA . ALA A 1 177 ? -7.156 11.133 13.379 1.00 77.06 177 ALA A CA 1
ATOM 1445 C C . ALA A 1 177 ? -8.065 11.470 14.567 1.00 77.06 177 ALA A C 1
ATOM 1447 O O . ALA A 1 177 ? -8.451 10.617 15.369 1.00 77.06 177 ALA A O 1
ATOM 1448 N N . GLU A 1 178 ? -8.445 12.741 14.676 1.00 81.06 178 GLU A N 1
ATOM 1449 C CA . GLU A 1 178 ? -9.264 13.233 15.788 1.00 81.06 178 GLU A CA 1
ATOM 1450 C C . GLU A 1 178 ? -10.614 12.505 15.887 1.00 81.06 178 GLU A C 1
ATOM 1452 O O . GLU A 1 178 ? -11.042 12.137 16.981 1.00 81.06 178 GLU A O 1
ATOM 1457 N N . VAL A 1 179 ? -11.240 12.213 14.742 1.00 83.19 179 VAL A N 1
ATOM 1458 C CA . VAL A 1 179 ? -12.515 11.481 14.662 1.00 83.19 179 VAL A CA 1
ATOM 1459 C C . VAL A 1 179 ? -12.386 10.070 15.242 1.00 83.19 179 VAL A C 1
ATOM 1461 O O . VAL A 1 179 ? -13.234 9.649 16.029 1.00 83.19 179 VAL A O 1
ATOM 1464 N N . ALA A 1 180 ? -11.315 9.347 14.903 1.00 84.69 180 ALA A N 1
ATOM 1465 C CA . ALA A 1 180 ? -11.064 8.012 15.436 1.00 84.69 180 ALA A CA 1
ATOM 1466 C C . ALA A 1 180 ? -10.813 8.059 16.948 1.00 84.69 180 ALA A C 1
ATOM 1468 O O . ALA A 1 180 ? -11.450 7.322 17.703 1.00 84.69 180 ALA A O 1
ATOM 1469 N N . ARG A 1 181 ? -9.964 8.989 17.405 1.00 87.88 181 ARG A N 1
ATOM 1470 C CA . ARG A 1 181 ? -9.670 9.185 18.833 1.00 87.88 181 ARG A CA 1
ATOM 1471 C C . ARG A 1 181 ? -10.926 9.509 19.646 1.00 87.88 181 ARG A C 1
ATOM 1473 O O . ARG A 1 181 ? -11.092 8.988 20.751 1.00 87.88 181 ARG A O 1
ATOM 1480 N N . ASP A 1 182 ? -11.825 10.337 19.118 1.00 90.88 182 ASP A N 1
ATOM 1481 C CA . ASP A 1 182 ? -13.097 10.659 19.773 1.00 90.88 182 ASP A CA 1
ATOM 1482 C C . ASP A 1 182 ? -14.047 9.450 19.836 1.00 90.88 182 ASP A C 1
ATOM 1484 O O . ASP A 1 182 ? -14.634 9.171 20.885 1.00 90.88 182 ASP A O 1
ATOM 1488 N N . MET A 1 183 ? -14.148 8.674 18.754 1.00 90.12 183 MET A N 1
ATOM 1489 C CA . MET A 1 183 ? -14.990 7.473 18.707 1.00 90.12 183 MET A CA 1
ATOM 1490 C C . MET A 1 183 ? -14.481 6.358 19.625 1.00 90.12 183 MET A C 1
ATOM 1492 O O . MET A 1 183 ? -15.280 5.744 20.330 1.00 90.12 183 MET A O 1
ATOM 1496 N N . VAL A 1 184 ? -13.165 6.135 19.696 1.00 92.62 184 VAL A N 1
ATOM 1497 C CA . VAL A 1 184 ? -12.556 5.175 20.635 1.00 92.62 184 VAL A CA 1
ATOM 1498 C C . VAL A 1 184 ? -12.841 5.579 22.082 1.00 92.62 184 VAL A C 1
ATOM 1500 O O . VAL A 1 184 ? -13.211 4.734 22.899 1.00 92.62 184 VAL A O 1
ATOM 1503 N N . ARG A 1 185 ? -12.737 6.876 22.405 1.00 95.50 185 ARG A N 1
ATOM 1504 C CA . ARG A 1 185 ? -13.078 7.395 23.739 1.00 95.50 185 ARG A CA 1
ATOM 1505 C C . ARG A 1 185 ? -14.538 7.105 24.091 1.00 95.50 185 ARG A C 1
ATOM 1507 O O . ARG A 1 185 ? -14.812 6.595 25.175 1.00 95.50 185 ARG A O 1
ATOM 1514 N N . LYS A 1 186 ? -15.462 7.376 23.163 1.00 95.06 186 LYS A N 1
ATOM 1515 C CA . LYS A 1 186 ? -16.895 7.081 23.326 1.00 95.06 186 LYS A CA 1
ATOM 1516 C C . LYS A 1 186 ? -17.153 5.585 23.497 1.00 95.06 186 LYS A C 1
ATOM 1518 O O . LYS A 1 186 ? -17.894 5.207 24.395 1.00 95.06 186 LYS A O 1
ATOM 1523 N N . ALA A 1 187 ? -16.527 4.732 22.688 1.00 95.00 187 ALA A N 1
ATOM 1524 C CA . ALA A 1 187 ? -16.674 3.280 22.783 1.00 95.00 187 ALA A CA 1
ATOM 1525 C C . ALA A 1 187 ? -16.238 2.743 24.160 1.00 95.00 187 ALA A C 1
ATOM 1527 O O . ALA A 1 187 ? -16.940 1.922 24.746 1.00 95.00 187 ALA A O 1
ATOM 1528 N N . ARG A 1 188 ? -15.130 3.257 24.719 1.00 96.56 188 ARG A N 1
ATOM 1529 C CA . ARG A 1 188 ? -14.673 2.914 26.081 1.00 96.56 188 ARG A CA 1
ATOM 1530 C C . ARG A 1 188 ? -15.689 3.328 27.151 1.00 96.56 188 ARG A C 1
ATOM 1532 O O . ARG A 1 188 ? -16.087 2.496 27.956 1.00 96.56 188 ARG A O 1
ATOM 1539 N N . GLN A 1 189 ? -16.182 4.567 27.097 1.00 96.38 189 GLN A N 1
ATOM 1540 C CA . GLN A 1 189 ? -17.214 5.056 28.026 1.00 96.38 189 GLN A CA 1
ATOM 1541 C C . GLN A 1 189 ? -18.516 4.245 27.945 1.00 96.38 189 GLN A C 1
ATOM 1543 O O . GLN A 1 189 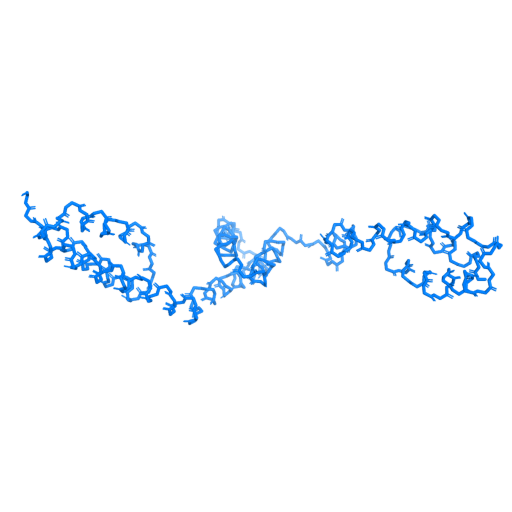? -19.181 4.002 28.952 1.00 96.38 189 GLN A O 1
ATOM 1548 N N . LYS A 1 190 ? -18.899 3.810 26.741 1.00 94.50 190 LYS A N 1
ATOM 1549 C CA . LYS A 1 190 ? -20.095 2.987 26.554 1.00 94.50 190 LYS A CA 1
ATOM 1550 C C . LYS A 1 190 ? -19.919 1.571 27.094 1.00 94.50 190 LYS A C 1
ATOM 1552 O O . LYS A 1 190 ? -20.839 1.065 27.719 1.00 94.50 190 LYS A O 1
ATOM 1557 N N . LEU A 1 191 ? -18.739 0.972 26.935 1.00 94.00 191 LEU A N 1
ATOM 1558 C CA . LEU A 1 191 ? -18.415 -0.321 27.546 1.00 94.00 191 LEU A CA 1
ATOM 1559 C C . LEU A 1 191 ? -18.499 -0.279 29.074 1.00 94.00 191 LEU A C 1
ATOM 1561 O O . LEU A 1 191 ? -19.037 -1.203 29.669 1.00 94.00 191 LEU A O 1
ATOM 1565 N N . GLU A 1 192 ? -17.997 0.789 29.693 1.00 93.69 192 GLU A N 1
ATOM 1566 C CA . GLU A 1 192 ? -18.046 0.972 31.151 1.00 93.69 192 GLU A CA 1
ATOM 1567 C C . GLU A 1 192 ? -19.463 1.228 31.682 1.00 93.69 192 GLU A C 1
ATOM 1569 O O . GLU A 1 192 ? -19.733 0.975 32.851 1.00 93.69 192 GLU A O 1
ATOM 1574 N N . SER A 1 193 ? -20.369 1.731 30.838 1.00 91.69 193 SER A N 1
ATOM 1575 C CA . SER A 1 193 ? -21.754 2.032 31.221 1.00 91.69 193 SER A CA 1
ATOM 1576 C C . SER A 1 193 ? -22.755 0.924 30.878 1.00 91.69 193 SER A C 1
ATOM 1578 O O . SER A 1 193 ? -23.955 1.105 31.101 1.00 91.69 193 SER A O 1
ATOM 1580 N N . LEU A 1 194 ? -22.294 -0.222 30.360 1.00 89.56 194 LEU A N 1
ATOM 1581 C CA . LEU A 1 194 ? -23.160 -1.384 30.168 1.00 89.56 194 LEU A CA 1
ATOM 1582 C C . LEU A 1 194 ? -23.602 -1.972 31.516 1.00 89.56 194 LEU A C 1
ATOM 1584 O O . LEU A 1 194 ? -22.788 -2.063 32.435 1.00 89.56 194 LEU A O 1
ATOM 1588 N N . PRO A 1 195 ? -24.870 -2.398 31.638 1.00 81.88 195 PRO A N 1
ATOM 1589 C CA . PRO A 1 195 ? -25.302 -3.202 32.775 1.00 81.88 195 PRO A CA 1
ATOM 1590 C C . PRO A 1 195 ? -24.609 -4.576 32.756 1.00 81.88 195 PRO A C 1
ATOM 1592 O O . PRO A 1 195 ? -24.370 -5.118 31.674 1.00 81.88 195 PRO A O 1
ATOM 1595 N N . GLU A 1 196 ? -24.294 -5.102 33.947 1.00 68.94 196 GLU A N 1
ATOM 1596 C CA . GLU A 1 196 ? -23.805 -6.481 34.145 1.00 68.94 196 GLU A CA 1
ATOM 1597 C C . GLU A 1 196 ? -24.802 -7.541 33.653 1.00 68.94 196 GLU A C 1
ATOM 1599 O O . GLU A 1 196 ? -26.032 -7.338 33.815 1.00 68.94 196 GLU A O 1
#

Sequence (196 aa):
MFEQGRLIMQQPENPEWYTARDKFLLPLLDSDPQQWEKDVQPLLERINVYEIRSRAGMTARRRSRTGPQNEAQRFILLAQHYFEAGDLAQAEVILTALVDLLNENSDNSENSKQDEMRDLAQQMLNELQNDPSRTAERFIMLTQSMANADALVNEKKFDEAARVWKALIILYEQDQAEVARDMVRKARQKLESLPE

Nearest PDB structures (foldseek):
  8uc6-assembly2_B  TM=4.433E-01  e=8.746E-01  Homo sapiens

Secondary structure (DSSP, 8-state):
-HHHHHHHHHSSS-THHHHHIIIIIHHHHHH-HHHHHHHHHHHHHHHHHHHHHHHTT-STTTSSSSSS--HHHHHHHHHHHHHHTT-HHHHHHHHHHHHHHHHHTTTSTT-HHHHHHHHHHHHHHHHHHS-HHHHHHHHHHHHHHHHHHHHHHHTT-HHHHHHHHHHHHHHHTT--SHHHHHHHHHHHHHHHTS--